Protein AF-S2IUP1-F1 (afdb_monomer)

pLDDT: mean 88.34, std 10.74, range [30.89, 96.94]

Mean predicted aligned error: 6.04 Å

Foldseek 3Di:
DLVPDDPVPFDQDPVRDGPLVLLVVVVVPDPDDDCSVVVFDALPPPVCVVRDPPVRSVRLCPVLPADDDDDDPVLVVLVVVLVPDPPVCSLVVLVVDDDPLLDPSVLVSVLVVLVVCCVVVPCPPPDPQDQVNCCVRNVVSVQSVCPNPQKHKDADWDFQPLQQCVVCVPPDPVDPDDRDTHGTFRIFIAGPPPRQTQETEHTEAADDDPDPCCCCGVVPRRVSSQVSSLVVVCVVPVVCQSPGWRWYWYHHNPDIWIWTDGNSHYIDIDD

Radius of gyration: 21.19 Å; Cα contacts (8 Å, |Δi|>4): 349; chains: 1; bounding box: 58×40×57 Å

Sequence (271 aa):
MYAGLDKSKMWKLSSGTLVEEQMMKLAITKDHEHLCHSLLMDVRDSCWKEYFSSAEIDEIRRYEAIELPDLPVDVKAYMDELTATPRSELFEKVNQAFHPANTDKYWIQDTYNNCARLAQSGFYPLNDVTEQGLGRRIWSCVDKCFDFSRIRCLTGEKCSKASADAANSVRSPSDFSRQQTGRKMDYLFKTKDSYKEIGCGECALVGGVNTTKKFQDAGFKMPKVMRDMLAKIVSRSPAVVHKLPICGLYIAAETLTLYYTGFSLGLCDSI

Structure (mmCIF, N/CA/C/O backbone):
data_AF-S2IUP1-F1
#
_entry.id   AF-S2IUP1-F1
#
loop_
_atom_site.group_PDB
_atom_site.id
_atom_site.type_symbol
_atom_site.label_atom_id
_atom_site.label_alt_id
_atom_site.label_comp_id
_atom_site.label_asym_id
_atom_site.label_entity_id
_atom_site.label_seq_id
_atom_site.pdbx_PDB_ins_code
_atom_site.Cartn_x
_atom_site.Cartn_y
_atom_site.Cartn_z
_atom_site.occupancy
_atom_site.B_iso_or_equiv
_atom_site.auth_seq_id
_atom_site.auth_comp_id
_atom_site.auth_asym_id
_atom_site.auth_atom_id
_atom_site.pdbx_PDB_model_num
ATOM 1 N N . MET A 1 1 ? -14.539 5.368 21.813 1.00 78.19 1 MET A N 1
ATOM 2 C CA . MET A 1 1 ? -14.372 4.119 21.036 1.00 78.19 1 MET A CA 1
ATOM 3 C C . MET A 1 1 ? -14.096 2.942 21.966 1.00 78.19 1 MET A C 1
ATOM 5 O O . MET A 1 1 ? -15.011 2.162 22.168 1.00 78.19 1 MET A O 1
ATOM 9 N N . TYR A 1 2 ? -12.926 2.863 22.613 1.00 86.06 2 TYR A N 1
ATOM 10 C CA . TYR A 1 2 ? -12.540 1.723 23.465 1.00 86.06 2 TYR A CA 1
ATOM 11 C C . TYR A 1 2 ? -13.513 1.367 24.598 1.00 86.06 2 TYR A C 1
ATOM 13 O O . TYR A 1 2 ? -13.827 0.198 24.774 1.00 86.06 2 TYR A O 1
ATOM 21 N N . ALA A 1 3 ? -14.055 2.356 25.317 1.00 84.44 3 ALA A N 1
ATOM 22 C CA . ALA A 1 3 ? -14.995 2.112 26.419 1.00 84.44 3 ALA A CA 1
ATOM 23 C C . ALA A 1 3 ? -16.305 1.410 25.999 1.00 84.44 3 ALA A C 1
ATOM 25 O O . ALA A 1 3 ? -17.002 0.871 26.849 1.00 84.44 3 ALA A O 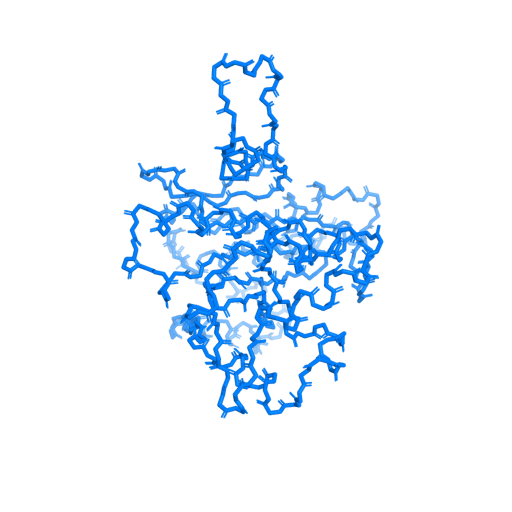1
ATOM 26 N N . GLY A 1 4 ? -16.647 1.432 24.704 1.00 84.62 4 GLY A N 1
ATOM 27 C CA . GLY A 1 4 ? -17.825 0.754 24.159 1.00 84.62 4 GLY A CA 1
ATOM 28 C C . GLY A 1 4 ? -17.540 -0.633 23.579 1.00 84.62 4 GLY A C 1
ATOM 29 O O . GLY A 1 4 ? -18.450 -1.238 23.020 1.00 84.62 4 GLY A O 1
ATOM 30 N N . LEU A 1 5 ? -16.295 -1.120 23.649 1.00 86.75 5 LEU A N 1
ATOM 31 C CA . LEU A 1 5 ? -15.940 -2.451 23.161 1.00 86.75 5 LEU A CA 1
ATOM 32 C C . LEU A 1 5 ? -16.405 -3.529 24.145 1.00 86.75 5 LEU A C 1
ATOM 34 O O . LEU A 1 5 ? -16.247 -3.406 25.359 1.00 86.75 5 LEU A O 1
ATOM 38 N N . ASP A 1 6 ? -16.943 -4.614 23.599 1.00 88.25 6 ASP A N 1
ATOM 39 C CA . ASP A 1 6 ? -17.298 -5.807 24.359 1.00 88.25 6 ASP A CA 1
ATOM 40 C C . ASP A 1 6 ? -16.022 -6.547 24.776 1.00 88.25 6 ASP A C 1
ATOM 42 O O . ASP A 1 6 ? -15.332 -7.134 23.941 1.00 88.25 6 ASP A O 1
ATOM 46 N N . LYS A 1 7 ? -15.713 -6.530 26.078 1.00 87.06 7 LYS A N 1
ATOM 47 C CA . LYS A 1 7 ? -14.511 -7.170 26.632 1.00 87.06 7 LYS A CA 1
ATOM 48 C C . LYS A 1 7 ? -14.420 -8.663 26.319 1.00 87.06 7 LYS A C 1
ATOM 50 O O . LYS A 1 7 ? -13.317 -9.187 26.237 1.00 87.06 7 LYS A O 1
ATOM 55 N N . SER A 1 8 ? -15.552 -9.346 26.130 1.00 88.56 8 SER A N 1
ATOM 56 C CA . SER A 1 8 ? -15.558 -10.774 25.786 1.00 88.56 8 SER A CA 1
ATOM 57 C C . SER A 1 8 ? -15.086 -11.058 24.356 1.00 88.56 8 SER A C 1
ATOM 59 O O . SER A 1 8 ? -14.748 -12.195 24.041 1.00 88.56 8 SER A O 1
ATOM 61 N N . LYS A 1 9 ? -15.048 -10.026 23.503 1.00 87.62 9 LYS A N 1
ATOM 62 C CA . LYS A 1 9 ? -14.629 -10.094 22.096 1.00 87.62 9 LYS A CA 1
ATOM 63 C C . LYS A 1 9 ? -13.267 -9.455 21.839 1.00 87.62 9 LYS A C 1
ATOM 65 O O . LYS A 1 9 ? -12.816 -9.469 20.699 1.00 87.62 9 LYS A O 1
ATOM 70 N N . MET A 1 10 ? -12.647 -8.871 22.864 1.00 90.12 10 MET A N 1
ATOM 71 C CA . MET A 1 10 ? -11.289 -8.343 22.768 1.00 90.12 10 MET A CA 1
ATOM 72 C C . MET A 1 10 ? -10.301 -9.477 22.529 1.00 90.12 10 MET A C 1
ATOM 74 O O . MET A 1 10 ? -10.478 -10.594 23.028 1.00 90.12 10 MET A O 1
ATOM 78 N N . TRP A 1 11 ? -9.241 -9.179 21.790 1.00 91.75 11 TRP A N 1
ATOM 79 C CA . TRP A 1 11 ? -8.215 -10.163 21.527 1.00 91.75 11 TRP A CA 1
ATOM 80 C C . TRP A 1 11 ? -7.378 -10.404 22.781 1.00 91.75 11 TRP A C 1
ATOM 82 O O . TRP A 1 11 ? -6.662 -9.528 23.273 1.00 91.75 11 TRP A O 1
ATOM 92 N N . LYS A 1 12 ? -7.487 -11.627 23.301 1.00 94.50 12 LYS A N 1
ATOM 93 C CA . LYS A 1 12 ? -6.700 -12.126 24.421 1.00 94.50 12 LYS A CA 1
ATOM 94 C C . LYS A 1 12 ? -5.499 -12.917 23.909 1.00 94.50 12 LYS A C 1
ATOM 96 O O . LYS A 1 12 ? -5.681 -13.941 23.254 1.00 94.50 12 LYS A O 1
ATOM 101 N N . LEU A 1 13 ? -4.302 -12.450 24.243 1.00 95.38 13 LEU A N 1
ATOM 102 C CA . LEU A 1 13 ? -3.043 -13.139 23.964 1.00 95.38 13 LEU A CA 1
ATOM 103 C C . LEU A 1 13 ? -2.871 -14.367 24.861 1.00 95.38 13 LEU A C 1
ATOM 105 O O . LEU A 1 13 ? -3.547 -14.515 25.885 1.00 95.38 13 LEU A O 1
ATOM 109 N N . SER A 1 14 ? -1.905 -15.214 24.518 1.00 96.25 14 SER A N 1
ATOM 110 C CA . SER A 1 14 ? -1.557 -16.424 25.270 1.00 96.25 14 SER A CA 1
ATOM 111 C C . SER A 1 14 ? -1.121 -16.125 26.711 1.00 96.25 14 SER A C 1
ATOM 113 O O . SER A 1 14 ? -1.347 -16.932 27.610 1.00 96.25 14 SER A O 1
ATOM 115 N N . SER A 1 15 ? -0.565 -14.935 26.960 1.00 96.56 15 SER A N 1
ATOM 116 C CA . SER A 1 15 ? -0.247 -14.411 28.299 1.00 96.56 15 SER A CA 1
ATOM 117 C C . SER A 1 15 ? -1.480 -14.049 29.140 1.00 96.56 15 SER A C 1
ATOM 119 O O . SER A 1 15 ? -1.384 -13.854 30.350 1.00 96.56 15 SER A O 1
ATOM 121 N N . GLY A 1 16 ? -2.646 -13.933 28.505 1.00 96.12 16 GLY A N 1
ATOM 122 C CA . GLY A 1 16 ? -3.874 -13.405 29.083 1.00 96.12 16 GLY A CA 1
ATOM 123 C C . GLY A 1 16 ? -4.066 -11.897 28.907 1.00 96.12 16 GLY A C 1
ATOM 124 O O . GLY A 1 16 ? -5.138 -11.399 29.256 1.00 96.12 16 GLY A O 1
ATOM 125 N N . THR A 1 17 ? -3.081 -11.189 28.347 1.00 96.44 17 THR A N 1
ATOM 126 C CA . THR A 1 17 ? -3.159 -9.755 28.041 1.00 96.44 17 THR A CA 1
ATOM 127 C C . THR A 1 17 ? -4.221 -9.472 26.980 1.00 96.44 17 THR A C 1
ATOM 129 O O . THR A 1 17 ? -4.280 -10.149 25.957 1.00 96.44 17 THR A O 1
ATOM 132 N N . LEU A 1 18 ? -5.045 -8.447 27.210 1.00 94.69 18 LEU A N 1
ATOM 133 C CA . LEU A 1 18 ? -6.002 -7.937 26.226 1.00 94.69 18 LEU A CA 1
ATOM 134 C C . LEU A 1 18 ? -5.352 -6.839 25.376 1.00 94.69 18 LEU A C 1
ATOM 136 O O . LEU A 1 18 ? -4.900 -5.822 25.918 1.00 94.69 18 LEU A O 1
ATOM 140 N N . VAL A 1 19 ? -5.316 -7.037 24.056 1.00 93.75 19 VAL A N 1
ATOM 141 C CA . VAL A 1 19 ? -4.630 -6.143 23.108 1.00 93.75 19 VAL A CA 1
ATOM 142 C C . VAL A 1 19 ? -5.280 -4.761 23.088 1.00 93.75 19 VAL A C 1
ATOM 144 O O . VAL A 1 19 ? -4.598 -3.753 23.268 1.00 93.75 19 VAL A O 1
ATOM 147 N N . GLU A 1 20 ? -6.604 -4.687 22.957 1.00 94.06 20 GLU A N 1
ATOM 148 C CA . GLU A 1 20 ? -7.330 -3.418 22.879 1.00 94.06 20 GLU A CA 1
ATOM 149 C C . GLU A 1 20 ? -7.241 -2.608 24.178 1.00 94.06 20 GLU A C 1
ATOM 151 O O . GLU A 1 20 ? -7.259 -1.378 24.130 1.00 94.06 20 GLU A O 1
ATOM 156 N N . GLU A 1 21 ? -7.091 -3.258 25.339 1.00 94.56 21 GLU A N 1
ATOM 157 C CA . GLU A 1 21 ? -6.854 -2.545 26.599 1.00 94.56 21 GLU A CA 1
ATOM 158 C C . GLU A 1 21 ? -5.470 -1.885 26.617 1.00 94.56 21 GLU A C 1
ATOM 160 O O . GLU A 1 21 ? -5.347 -0.739 27.051 1.00 94.56 21 GLU A O 1
ATOM 165 N N . GLN A 1 22 ? -4.432 -2.551 26.101 1.00 95.69 22 GLN A N 1
ATOM 166 C CA . GLN A 1 22 ? -3.112 -1.927 25.964 1.00 95.69 22 GLN A CA 1
ATOM 167 C C . GLN A 1 22 ? -3.134 -0.780 24.945 1.00 95.69 22 GLN A C 1
ATOM 169 O O . GLN A 1 22 ? -2.601 0.297 25.215 1.00 95.69 22 GLN A O 1
ATOM 174 N N . MET A 1 23 ? -3.818 -0.961 23.810 1.00 94.81 23 MET A N 1
ATOM 175 C CA . MET A 1 23 ? -3.993 0.109 22.823 1.00 94.81 23 MET A CA 1
ATOM 176 C C . MET A 1 23 ? -4.745 1.312 23.408 1.00 94.81 23 MET A C 1
ATOM 178 O O . MET A 1 23 ? -4.389 2.456 23.113 1.00 94.81 23 MET A O 1
ATOM 182 N N . MET A 1 24 ? -5.749 1.074 24.261 1.00 94.50 24 MET A N 1
ATOM 183 C CA . MET A 1 24 ? -6.464 2.126 24.984 1.00 94.50 24 MET A CA 1
ATOM 184 C C . MET A 1 24 ? -5.535 2.894 25.927 1.00 94.50 24 MET A C 1
ATOM 186 O O . MET A 1 24 ? -5.601 4.122 25.949 1.00 94.50 24 MET A O 1
ATOM 190 N N . LYS A 1 25 ? -4.667 2.204 26.681 1.00 95.69 25 LYS A N 1
ATOM 191 C CA . LYS A 1 25 ? -3.693 2.863 27.567 1.00 95.69 25 LYS A CA 1
ATOM 192 C C . LYS A 1 25 ? -2.766 3.789 26.784 1.00 95.69 25 LYS A C 1
ATOM 194 O O . LYS A 1 25 ? -2.567 4.918 27.208 1.00 95.69 25 LYS A O 1
ATOM 199 N N . LEU A 1 26 ? -2.271 3.359 25.621 1.00 94.56 26 LEU A N 1
ATOM 200 C CA . LEU A 1 26 ? -1.484 4.238 24.757 1.00 94.56 26 LEU A CA 1
ATOM 201 C C . LEU A 1 26 ? -2.325 5.425 24.267 1.00 94.56 26 LEU A C 1
ATOM 203 O O . LEU A 1 26 ? -1.893 6.567 24.389 1.00 94.56 26 LEU A O 1
ATOM 207 N N . ALA A 1 27 ? -3.531 5.168 23.754 1.00 93.31 27 ALA A N 1
ATOM 208 C CA . ALA A 1 27 ? -4.423 6.190 23.202 1.00 93.31 27 ALA A CA 1
ATOM 209 C C . ALA A 1 27 ? -4.670 7.361 24.166 1.00 93.31 27 ALA A C 1
ATOM 211 O O . ALA A 1 27 ? -4.494 8.514 23.791 1.00 93.31 27 ALA A O 1
ATOM 212 N N . ILE A 1 28 ? -5.008 7.080 25.427 1.00 94.00 28 ILE A N 1
ATOM 213 C CA . ILE A 1 28 ? -5.331 8.130 26.409 1.00 94.00 28 ILE A CA 1
ATOM 214 C C . ILE A 1 28 ? -4.131 9.006 26.799 1.00 94.00 28 ILE A C 1
ATOM 216 O O . ILE A 1 28 ? -4.329 10.079 27.359 1.00 94.00 28 ILE A O 1
ATOM 220 N N . THR A 1 29 ? -2.900 8.560 26.525 1.00 93.88 29 THR A N 1
ATOM 221 C CA . THR A 1 29 ? -1.680 9.336 26.814 1.00 93.88 29 THR A CA 1
ATOM 222 C C . THR A 1 29 ? -1.291 10.290 25.689 1.00 93.88 29 THR A C 1
ATOM 224 O O . THR A 1 29 ? -0.430 11.143 25.892 1.00 93.88 29 THR A O 1
ATOM 227 N N . LYS A 1 30 ? -1.883 10.150 24.496 1.00 92.19 30 LYS A N 1
ATOM 228 C CA . LYS A 1 30 ? -1.529 10.959 23.327 1.00 92.19 30 LYS A CA 1
ATOM 229 C C . LYS A 1 30 ? -2.378 12.227 23.277 1.00 92.19 30 LYS A C 1
ATOM 231 O O . LYS A 1 30 ? -3.600 12.179 23.352 1.00 92.19 30 LYS A O 1
ATOM 236 N N . ASP A 1 31 ? -1.709 13.358 23.093 1.00 92.62 31 ASP A N 1
ATOM 237 C CA . ASP A 1 31 ? -2.300 14.685 22.873 1.00 92.62 31 ASP A CA 1
ATOM 238 C C . ASP A 1 31 ? -2.603 14.973 21.390 1.00 92.62 31 ASP A C 1
ATOM 240 O O . ASP A 1 31 ? -3.249 15.963 21.051 1.00 92.62 31 ASP A O 1
ATOM 244 N N . HIS A 1 32 ? -2.163 14.085 20.504 1.00 89.62 32 HIS A N 1
ATOM 245 C CA . HIS A 1 32 ? -2.378 14.125 19.064 1.00 89.62 32 HIS A CA 1
ATOM 246 C C . HIS A 1 32 ? -3.006 12.821 18.570 1.00 89.62 32 HIS A C 1
ATOM 248 O O . HIS A 1 32 ? -3.042 11.801 19.263 1.00 89.62 32 HIS A O 1
ATOM 254 N N . GLU A 1 33 ? -3.511 12.830 17.335 1.00 89.75 33 GLU A N 1
ATOM 255 C CA . GLU A 1 33 ? -4.108 11.631 16.764 1.00 89.75 33 GLU A CA 1
ATOM 256 C C . GLU A 1 33 ? -3.037 10.564 16.465 1.00 89.75 33 GLU A C 1
ATOM 258 O O . GLU A 1 33 ? -2.146 10.776 15.651 1.00 89.75 33 GLU A O 1
ATOM 263 N N . HIS A 1 34 ? -3.160 9.396 17.098 1.00 91.00 34 HIS A N 1
ATOM 264 C CA . HIS A 1 34 ? -2.350 8.205 16.856 1.00 91.00 34 HIS A CA 1
ATOM 265 C C . HIS A 1 34 ? -3.170 7.100 16.161 1.00 91.00 34 HIS A C 1
ATOM 267 O O . HIS A 1 34 ? -4.401 7.079 16.258 1.00 91.00 34 HIS A O 1
ATOM 273 N N . LEU A 1 35 ? -2.513 6.140 15.493 1.00 91.19 35 LEU A N 1
ATOM 274 C CA . LEU A 1 35 ? -3.181 5.004 14.830 1.00 91.19 35 LEU A CA 1
ATOM 275 C C . LEU A 1 35 ? -4.093 4.208 15.776 1.00 91.19 35 LEU A C 1
ATOM 277 O O . LEU A 1 35 ? -5.166 3.753 15.373 1.00 91.19 35 LEU A O 1
ATOM 281 N N . CYS A 1 36 ? -3.718 4.106 17.052 1.00 91.00 36 CYS A N 1
ATOM 282 C CA . CYS A 1 36 ? -4.527 3.421 18.057 1.00 91.00 36 CYS A CA 1
ATOM 283 C C . CYS A 1 36 ? -5.905 4.081 18.250 1.00 91.00 36 CYS A C 1
ATOM 285 O O . CYS A 1 36 ? -6.866 3.379 18.545 1.00 91.00 36 CYS A O 1
ATOM 287 N N . HIS A 1 37 ? -6.091 5.378 17.979 1.00 90.81 37 HIS A N 1
ATOM 288 C CA . HIS A 1 37 ? -7.431 5.992 17.987 1.00 90.81 37 HIS A CA 1
ATOM 289 C C . HIS A 1 37 ? -8.362 5.428 16.906 1.00 90.81 37 HIS A C 1
ATOM 291 O O . HIS A 1 37 ? -9.573 5.628 16.954 1.00 90.81 37 HIS A O 1
ATOM 297 N N . SER A 1 38 ? -7.799 4.714 15.934 1.00 88.94 38 SER A N 1
ATOM 298 C CA . SER A 1 38 ? -8.489 4.058 14.830 1.00 88.94 38 SER A CA 1
ATOM 299 C C . SER A 1 38 ? -8.476 2.526 14.926 1.00 88.94 38 SER A C 1
ATOM 301 O O . SER A 1 38 ? -8.794 1.884 13.926 1.00 88.94 38 SER A O 1
ATOM 303 N N . LEU A 1 39 ? -8.143 1.949 16.092 1.00 90.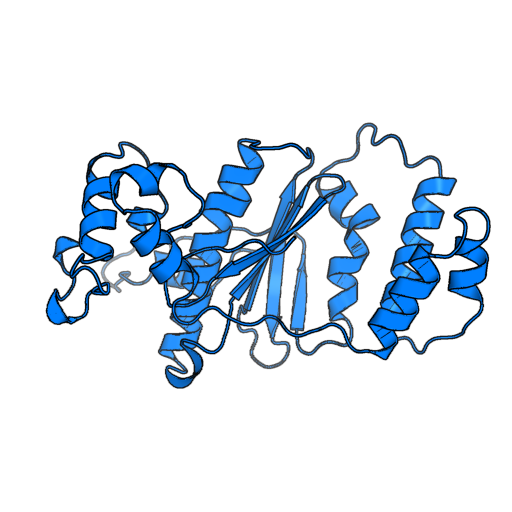38 39 LEU A N 1
ATOM 304 C CA . LEU A 1 39 ? -7.946 0.500 16.279 1.00 90.38 39 LEU A CA 1
ATOM 305 C C . LEU A 1 39 ? -6.945 -0.072 15.264 1.00 90.38 39 LEU A C 1
ATOM 307 O O . LEU A 1 39 ? -7.156 -1.128 14.681 1.00 90.38 39 LEU A O 1
ATOM 311 N N . LEU A 1 40 ? -5.869 0.674 15.016 1.00 90.62 40 LEU A N 1
ATOM 312 C CA . LEU A 1 40 ? -4.746 0.246 14.193 1.00 90.62 40 LEU A CA 1
ATOM 313 C C . LEU A 1 40 ? -3.480 0.215 15.041 1.00 90.62 40 LEU A C 1
ATOM 315 O O . LEU A 1 40 ? -3.250 1.105 15.862 1.00 90.62 40 LEU A O 1
ATOM 319 N N . MET A 1 41 ? -2.662 -0.809 14.821 1.00 89.12 41 MET A N 1
ATOM 320 C CA . MET A 1 41 ? -1.415 -1.034 15.540 1.00 89.12 41 MET A CA 1
ATOM 321 C C . MET A 1 41 ? -0.325 -1.428 14.554 1.00 89.12 41 MET A C 1
ATOM 323 O O . MET A 1 41 ? -0.397 -2.491 13.960 1.00 89.12 41 MET A O 1
ATOM 327 N N . ASP A 1 42 ? 0.690 -0.590 14.384 1.00 87.88 42 ASP A N 1
ATOM 328 C CA . ASP A 1 42 ? 1.912 -1.011 13.704 1.00 87.88 42 ASP A CA 1
ATOM 329 C C . ASP A 1 42 ? 2.842 -1.671 14.727 1.00 87.88 42 ASP A C 1
ATOM 331 O O . ASP A 1 42 ? 3.442 -0.981 15.547 1.00 87.88 42 ASP A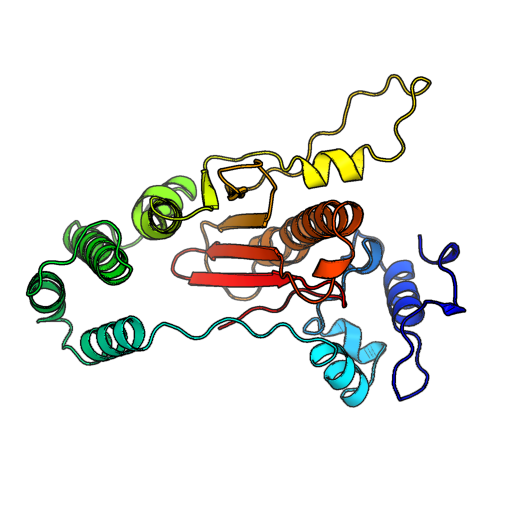 O 1
ATOM 335 N N . VAL A 1 43 ? 2.967 -3.000 14.684 1.00 87.06 43 VAL A N 1
ATOM 336 C CA . VAL A 1 43 ? 3.793 -3.791 15.622 1.00 87.06 43 VAL A CA 1
ATOM 337 C C . VAL A 1 43 ? 5.292 -3.474 15.564 1.00 87.06 43 VAL A C 1
ATOM 339 O O . VAL A 1 43 ? 6.070 -3.999 16.362 1.00 87.06 43 VAL A O 1
ATOM 342 N N . ARG A 1 44 ? 5.732 -2.665 14.596 1.00 83.94 44 ARG A N 1
ATOM 343 C CA . ARG A 1 44 ? 7.125 -2.220 14.464 1.00 83.94 44 ARG A CA 1
ATOM 344 C C . ARG A 1 44 ? 7.381 -0.918 15.207 1.00 83.94 44 ARG A C 1
ATOM 346 O O . ARG A 1 44 ? 8.542 -0.602 15.464 1.00 83.94 44 ARG A O 1
ATOM 353 N N . ASP A 1 45 ? 6.328 -0.179 15.553 1.00 88.31 45 ASP A N 1
ATOM 354 C CA . ASP A 1 45 ? 6.465 1.021 16.361 1.00 88.31 45 ASP A CA 1
ATOM 355 C C . ASP A 1 45 ? 7.023 0.644 17.738 1.00 88.31 45 ASP A C 1
ATOM 357 O O . ASP A 1 45 ? 6.486 -0.195 18.466 1.00 88.31 45 ASP A O 1
ATOM 361 N N . SER A 1 46 ? 8.144 1.267 18.093 1.00 90.81 46 SER A N 1
ATOM 362 C CA . SER A 1 46 ? 8.833 1.010 19.350 1.00 90.81 46 SER A CA 1
ATOM 363 C C . SER A 1 46 ? 7.993 1.323 20.585 1.00 90.81 46 SER A C 1
ATOM 365 O O . SER A 1 46 ? 8.293 0.759 21.636 1.00 90.81 46 SER A O 1
ATOM 367 N N . CYS A 1 47 ? 6.956 2.167 20.481 1.00 92.25 47 CYS A N 1
ATOM 368 C CA . CYS A 1 47 ? 6.103 2.490 21.625 1.00 92.25 47 CYS A CA 1
ATOM 369 C C . CYS A 1 47 ? 5.434 1.245 22.224 1.00 92.25 47 CYS A C 1
ATOM 371 O O . CYS A 1 47 ? 5.232 1.188 23.433 1.00 92.25 47 CYS A O 1
ATOM 373 N N . TRP A 1 48 ? 5.178 0.204 21.425 1.00 94.06 48 TRP A N 1
ATOM 374 C CA . TRP A 1 48 ? 4.537 -1.024 21.900 1.00 94.06 48 TRP A CA 1
ATOM 375 C C . TRP A 1 48 ? 5.387 -1.834 22.875 1.00 94.06 48 TRP A C 1
ATOM 377 O O . TRP A 1 48 ? 4.831 -2.617 23.641 1.00 94.06 48 TRP A O 1
ATOM 387 N N . LYS A 1 49 ? 6.705 -1.602 22.925 1.00 94.94 49 LYS A N 1
ATOM 388 C CA . LYS A 1 49 ? 7.607 -2.258 23.887 1.00 94.94 49 LYS A CA 1
ATOM 389 C C . LYS A 1 49 ? 7.322 -1.871 25.343 1.00 94.94 49 LYS A C 1
ATOM 391 O O . LYS A 1 49 ? 7.758 -2.575 26.246 1.00 94.94 49 LYS A O 1
ATOM 396 N N . GLU A 1 50 ? 6.608 -0.769 25.576 1.00 96.19 50 GLU A N 1
ATOM 397 C CA . GLU A 1 50 ? 6.156 -0.357 26.913 1.00 96.19 50 GLU A CA 1
ATOM 398 C C . GLU A 1 50 ? 4.867 -1.073 27.352 1.00 96.19 50 GLU A C 1
ATOM 400 O O . GLU A 1 50 ? 4.550 -1.099 28.540 1.00 96.19 50 GLU A O 1
ATOM 405 N N . TYR A 1 51 ? 4.121 -1.653 26.407 1.00 96.44 51 TYR A N 1
ATOM 406 C CA . TYR A 1 51 ? 2.786 -2.217 26.639 1.00 96.44 51 TYR A CA 1
ATOM 407 C C . TYR A 1 51 ? 2.729 -3.734 26.461 1.00 96.44 51 TYR A C 1
ATOM 409 O O . TYR A 1 51 ? 1.831 -4.377 27.002 1.00 96.44 51 TYR A O 1
ATOM 417 N N . PHE A 1 52 ? 3.677 -4.295 25.713 1.00 96.56 52 PHE A N 1
ATOM 418 C CA . PHE A 1 52 ? 3.757 -5.710 25.389 1.00 96.56 52 PHE A CA 1
ATOM 419 C C . PHE A 1 52 ? 5.193 -6.209 25.537 1.00 96.56 52 PHE A C 1
ATOM 421 O O . PHE A 1 52 ? 6.160 -5.523 25.197 1.00 96.56 52 PHE A O 1
ATOM 428 N N . SER A 1 53 ? 5.329 -7.444 26.004 1.00 96.94 53 SER A N 1
ATOM 429 C CA . SER A 1 53 ? 6.589 -8.179 25.960 1.00 96.94 53 SER A CA 1
ATOM 430 C C . SER A 1 53 ? 6.978 -8.541 24.522 1.00 96.94 53 SER A C 1
ATOM 432 O O . SER A 1 53 ? 6.139 -8.593 23.622 1.00 96.94 53 SER A O 1
ATOM 434 N N . SER A 1 54 ? 8.253 -8.869 24.292 1.00 95.88 54 SER A N 1
ATOM 435 C CA . SER A 1 54 ? 8.716 -9.322 22.971 1.00 95.88 54 SER A CA 1
ATOM 436 C C . SER A 1 54 ? 7.964 -10.562 22.471 1.00 95.88 54 SER A C 1
ATOM 438 O O . SER A 1 54 ? 7.684 -10.659 21.282 1.00 95.88 54 SER A O 1
ATOM 440 N N . ALA A 1 55 ? 7.604 -11.483 23.374 1.00 96.56 55 ALA A N 1
ATOM 441 C CA . ALA A 1 55 ? 6.842 -12.683 23.032 1.00 96.56 55 ALA A CA 1
ATOM 442 C C . ALA A 1 55 ? 5.410 -12.349 22.589 1.00 96.56 55 ALA A C 1
ATOM 444 O O . ALA A 1 55 ? 4.926 -12.920 21.617 1.00 96.56 55 ALA A O 1
ATOM 445 N N . GLU A 1 56 ? 4.760 -11.392 23.255 1.00 95.88 56 GLU A N 1
ATOM 446 C CA . GLU A 1 56 ? 3.432 -10.901 22.870 1.00 95.88 56 GLU A CA 1
ATOM 447 C C . GLU A 1 56 ? 3.470 -10.149 21.534 1.00 95.88 56 GLU A C 1
ATOM 449 O O . GLU A 1 56 ? 2.607 -10.367 20.692 1.00 95.88 56 GLU A O 1
ATOM 454 N N . ILE A 1 57 ? 4.491 -9.318 21.288 1.00 93.62 57 ILE A N 1
ATOM 455 C CA . ILE A 1 57 ? 4.674 -8.651 19.985 1.00 93.62 57 ILE A CA 1
ATOM 456 C C . ILE A 1 57 ? 4.849 -9.684 18.862 1.00 93.62 57 ILE A C 1
ATOM 458 O O . ILE A 1 57 ? 4.265 -9.530 17.787 1.00 93.62 57 ILE A O 1
ATOM 462 N N . ASP A 1 58 ? 5.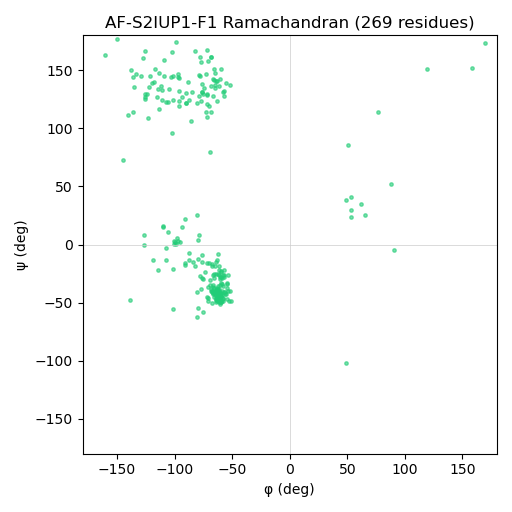633 -10.738 19.099 1.00 92.50 58 ASP A N 1
ATOM 463 C CA . ASP A 1 58 ? 5.828 -11.818 18.129 1.00 92.50 58 ASP A CA 1
ATOM 464 C C . ASP A 1 58 ? 4.555 -12.654 17.917 1.00 92.50 58 ASP A C 1
ATOM 466 O O . ASP A 1 58 ? 4.272 -13.042 16.781 1.00 92.50 58 ASP A O 1
ATOM 470 N N . GLU A 1 59 ? 3.777 -12.912 18.974 1.00 93.56 59 GLU A N 1
ATOM 471 C CA . GLU A 1 59 ? 2.457 -13.550 18.885 1.00 93.56 59 GLU A CA 1
ATOM 472 C C . GLU A 1 59 ? 1.519 -12.716 18.011 1.00 93.56 59 GLU A C 1
ATOM 474 O O . GLU A 1 59 ? 0.946 -13.243 17.056 1.00 93.56 59 GLU A O 1
ATOM 479 N N . ILE A 1 60 ? 1.433 -11.406 18.269 1.00 91.12 60 ILE A N 1
ATOM 480 C CA . ILE A 1 60 ? 0.563 -10.516 17.501 1.00 91.12 60 ILE A CA 1
ATOM 481 C C . ILE A 1 60 ? 0.985 -10.483 16.029 1.00 91.12 60 ILE A C 1
ATOM 483 O O . ILE A 1 60 ? 0.150 -10.633 15.142 1.00 91.12 60 ILE A O 1
ATOM 487 N N . ARG A 1 61 ? 2.288 -10.352 15.752 1.00 88.06 61 ARG A N 1
ATOM 488 C CA . ARG A 1 61 ? 2.813 -10.305 14.379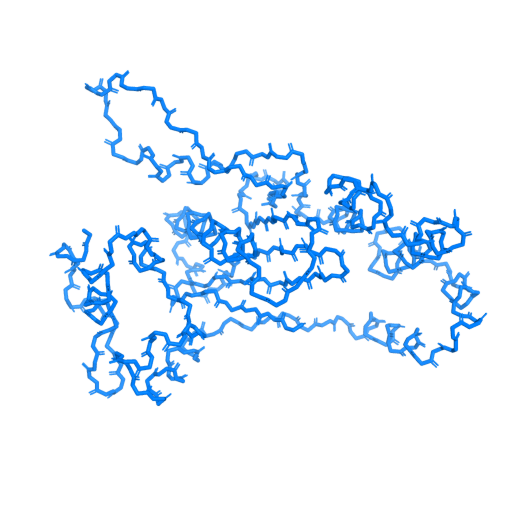 1.00 88.06 61 ARG A CA 1
ATOM 489 C C . ARG A 1 61 ? 2.471 -11.557 13.565 1.00 88.06 61 ARG A C 1
ATOM 491 O O . ARG A 1 61 ? 2.317 -11.462 12.352 1.00 88.06 61 ARG A O 1
ATOM 498 N N . ARG A 1 62 ? 2.421 -12.729 14.202 1.00 87.38 62 ARG A N 1
ATOM 499 C CA . ARG A 1 62 ? 2.198 -14.017 13.523 1.00 87.38 62 ARG A CA 1
ATOM 500 C C . ARG A 1 62 ? 0.725 -14.409 13.438 1.00 87.38 62 ARG A C 1
ATOM 502 O O . ARG A 1 62 ? 0.393 -15.311 12.670 1.00 87.38 62 ARG A O 1
ATOM 509 N N . TYR A 1 63 ? -0.142 -13.777 14.220 1.00 85.88 63 TYR A N 1
ATOM 510 C CA . TYR A 1 63 ? -1.546 -14.150 14.297 1.00 85.88 63 TYR A CA 1
ATOM 511 C C . TYR A 1 63 ? -2.282 -13.843 12.990 1.00 85.88 63 TYR A C 1
ATOM 513 O O . TYR A 1 63 ? -2.444 -12.685 12.597 1.00 85.88 63 TYR A O 1
ATOM 521 N N . GLU A 1 64 ? -2.725 -14.908 12.316 1.00 81.25 64 GLU A N 1
ATOM 522 C CA . GLU A 1 64 ? -3.392 -14.843 11.008 1.00 81.25 64 GLU A CA 1
ATOM 523 C C . GLU A 1 64 ? -2.628 -13.967 10.003 1.00 81.25 64 GLU A C 1
ATOM 525 O O . GLU A 1 64 ? -3.216 -13.213 9.223 1.00 81.25 64 GLU A O 1
AT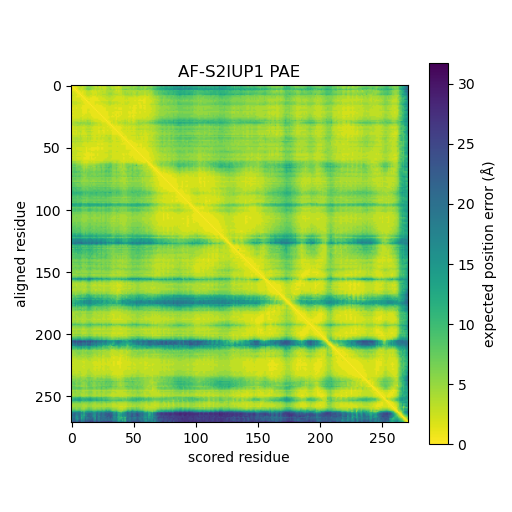OM 530 N N . ALA A 1 65 ? -1.293 -14.054 10.053 1.00 79.31 65 ALA A N 1
ATOM 531 C CA . ALA A 1 65 ? -0.427 -13.343 9.134 1.00 79.31 65 ALA A CA 1
ATOM 532 C C . ALA A 1 65 ? -0.761 -13.745 7.693 1.00 79.31 65 ALA A C 1
ATOM 534 O O . ALA A 1 65 ? -0.893 -14.925 7.364 1.00 79.31 65 ALA A O 1
ATOM 535 N N . ILE A 1 66 ? -0.918 -12.740 6.839 1.00 78.25 66 ILE A N 1
ATOM 536 C CA . ILE A 1 66 ? -1.283 -12.945 5.443 1.00 78.25 66 ILE A CA 1
ATOM 537 C C . ILE A 1 66 ? -0.029 -13.336 4.668 1.00 78.25 66 ILE A C 1
ATOM 539 O O . ILE A 1 66 ? 0.935 -12.573 4.613 1.00 78.25 66 ILE A O 1
ATOM 543 N N . GLU A 1 67 ? -0.066 -14.504 4.035 1.00 80.81 67 GLU A N 1
ATOM 544 C CA . GLU A 1 67 ? 0.972 -14.926 3.101 1.00 80.81 67 GLU A CA 1
ATOM 545 C C . GLU A 1 67 ? 0.791 -14.198 1.764 1.00 80.81 67 GLU A C 1
ATOM 547 O O . GLU A 1 67 ? -0.275 -14.241 1.142 1.00 80.81 67 GLU A O 1
ATOM 552 N N . LEU A 1 68 ? 1.837 -13.492 1.335 1.00 82.75 68 LEU A N 1
ATOM 553 C CA . LEU A 1 68 ? 1.883 -12.886 0.010 1.00 82.75 68 LEU A CA 1
ATOM 554 C C . LEU A 1 68 ? 2.202 -13.966 -1.034 1.00 82.75 68 LEU A C 1
ATOM 556 O O . LEU A 1 68 ? 2.959 -14.889 -0.734 1.00 82.75 68 LEU A O 1
ATOM 560 N N . PRO A 1 69 ? 1.642 -13.873 -2.252 1.00 87.56 69 PRO A N 1
ATOM 561 C CA . PRO A 1 69 ? 1.926 -14.845 -3.297 1.00 87.56 69 PRO A CA 1
ATOM 562 C C . PRO A 1 69 ? 3.392 -14.771 -3.733 1.00 87.56 69 PRO A C 1
ATOM 564 O O . PRO A 1 69 ? 3.944 -13.680 -3.894 1.00 87.56 69 PRO A O 1
ATOM 567 N N . ASP A 1 70 ? 3.987 -15.933 -3.993 1.00 89.44 70 ASP A N 1
ATOM 568 C CA . ASP A 1 70 ? 5.297 -16.018 -4.632 1.00 89.44 70 ASP A CA 1
ATOM 569 C C . ASP A 1 70 ? 5.249 -15.494 -6.072 1.00 89.44 70 ASP A C 1
ATOM 571 O O . ASP A 1 70 ? 4.241 -15.604 -6.780 1.00 89.44 70 ASP A O 1
ATOM 575 N N . LEU A 1 71 ? 6.382 -14.962 -6.533 1.00 90.44 71 LEU A N 1
ATOM 576 C CA . LEU A 1 71 ? 6.565 -14.626 -7.941 1.00 90.44 71 LEU A CA 1
ATOM 577 C C . LEU A 1 71 ? 6.450 -15.896 -8.803 1.00 90.44 71 LEU A C 1
ATOM 579 O O . LEU A 1 71 ? 7.070 -16.911 -8.465 1.00 90.44 71 LEU A O 1
ATOM 583 N N . PRO A 1 72 ? 5.733 -15.851 -9.943 1.00 94.88 72 PRO A N 1
ATOM 584 C CA . PRO A 1 72 ? 5.700 -16.967 -10.882 1.00 94.88 72 PRO A CA 1
ATOM 585 C C . PRO A 1 72 ? 7.115 -17.419 -11.258 1.00 94.88 72 PRO A C 1
ATOM 587 O O . PRO A 1 72 ? 7.993 -16.590 -11.503 1.00 94.88 72 PRO A O 1
ATOM 590 N N . VAL A 1 73 ? 7.346 -18.736 -11.314 1.00 96.00 73 VAL A N 1
ATOM 591 C CA . VAL A 1 73 ? 8.688 -19.327 -11.504 1.00 96.00 73 VAL A CA 1
ATOM 592 C C . VAL A 1 73 ? 9.391 -18.772 -12.741 1.00 96.00 73 VAL A C 1
ATOM 594 O O . VAL A 1 73 ? 10.587 -18.494 -12.712 1.00 96.00 73 VAL A O 1
ATOM 597 N N . ASP A 1 74 ? 8.650 -18.583 -13.828 1.00 95.19 74 ASP A N 1
ATOM 598 C CA . ASP A 1 74 ? 9.184 -18.099 -15.093 1.00 95.19 74 ASP A CA 1
ATOM 599 C C . ASP A 1 74 ? 9.493 -16.592 -15.074 1.00 95.19 74 ASP A C 1
ATOM 601 O O . ASP A 1 74 ? 10.417 -16.151 -15.758 1.00 95.19 74 ASP A O 1
ATOM 605 N N . VAL A 1 75 ? 8.751 -15.812 -14.284 1.00 95.31 75 VAL A N 1
ATOM 606 C CA . VAL A 1 75 ? 9.021 -14.393 -14.019 1.00 95.31 75 VAL A CA 1
ATOM 607 C C . VAL A 1 75 ? 10.243 -14.253 -13.121 1.00 95.31 75 VAL A C 1
ATOM 609 O O . VAL A 1 75 ? 11.137 -13.464 -13.422 1.00 95.31 75 VAL A O 1
ATOM 612 N N . LYS A 1 76 ? 10.328 -15.063 -12.060 1.00 96.31 76 LYS A N 1
ATOM 613 C CA . LYS A 1 76 ? 11.484 -15.097 -11.162 1.00 96.31 76 LYS A CA 1
ATOM 614 C C . LYS A 1 76 ? 12.760 -15.468 -11.917 1.00 96.31 76 LYS A C 1
ATOM 616 O O . LYS A 1 76 ? 13.748 -14.756 -11.801 1.00 96.31 76 LYS A O 1
ATOM 621 N N . ALA A 1 77 ? 12.725 -16.525 -12.731 1.00 96.31 77 ALA A N 1
ATOM 622 C CA . ALA A 1 77 ? 13.870 -16.939 -13.540 1.00 96.31 77 ALA A CA 1
ATOM 623 C C . ALA A 1 77 ? 14.329 -15.830 -14.500 1.00 96.31 77 ALA A C 1
ATOM 625 O O . ALA A 1 77 ? 15.527 -15.602 -14.643 1.00 96.31 77 ALA A O 1
ATOM 626 N N . TYR A 1 78 ? 13.383 -15.109 -15.113 1.00 95.81 78 TYR A N 1
ATOM 627 C CA . TYR A 1 78 ? 13.703 -13.978 -15.980 1.00 95.81 78 TYR A CA 1
ATOM 628 C C . TYR A 1 78 ? 14.351 -12.823 -15.202 1.00 95.81 78 TYR A C 1
ATOM 630 O O . TYR A 1 78 ? 15.383 -12.305 -15.613 1.00 95.81 78 TYR A O 1
ATOM 638 N N . MET A 1 79 ? 13.807 -12.456 -14.039 1.00 95.31 79 MET A N 1
ATOM 639 C CA . MET A 1 79 ? 14.396 -11.428 -13.169 1.00 95.31 79 MET A CA 1
ATOM 640 C C . MET A 1 79 ? 15.796 -11.811 -12.661 1.00 95.31 79 MET A C 1
ATOM 642 O O . MET A 1 79 ? 16.693 -10.965 -12.644 1.00 95.31 79 MET A O 1
ATOM 646 N N . ASP A 1 80 ? 15.999 -13.074 -12.276 1.00 96.38 80 ASP A N 1
ATOM 647 C CA . ASP A 1 80 ? 17.298 -13.602 -11.842 1.00 96.38 80 ASP A CA 1
ATOM 648 C C . ASP A 1 80 ? 18.334 -13.519 -12.984 1.00 96.38 80 ASP A C 1
ATOM 650 O O . ASP A 1 80 ? 19.466 -13.085 -12.766 1.00 96.38 80 ASP A O 1
ATOM 654 N N . GLU A 1 81 ? 17.939 -13.853 -14.219 1.00 95.88 81 GLU A N 1
ATOM 655 C CA . GLU A 1 81 ? 18.784 -13.726 -15.415 1.00 95.88 81 GLU A CA 1
ATOM 656 C C . GLU A 1 81 ? 19.174 -12.266 -15.692 1.00 95.88 81 GLU A C 1
ATOM 658 O O . GLU A 1 81 ? 20.352 -11.963 -15.906 1.00 95.88 81 GLU A O 1
ATOM 663 N N . LEU A 1 82 ? 18.211 -11.339 -15.641 1.00 95.44 82 LEU A N 1
ATOM 664 C CA . LEU A 1 82 ? 18.483 -9.909 -15.818 1.00 95.44 82 LEU A CA 1
ATOM 665 C C . LEU A 1 82 ? 19.402 -9.362 -14.717 1.00 95.44 82 LEU A C 1
ATOM 667 O O . LEU A 1 82 ? 20.288 -8.561 -14.999 1.00 95.44 82 LEU A O 1
ATOM 671 N N . THR A 1 83 ? 19.239 -9.827 -13.477 1.00 94.94 83 THR A N 1
ATOM 672 C CA . THR A 1 83 ? 20.083 -9.427 -12.338 1.00 94.94 83 THR A CA 1
ATOM 673 C C . THR A 1 83 ? 21.524 -9.916 -12.492 1.00 94.94 83 THR A C 1
ATOM 675 O O . THR A 1 83 ? 22.460 -9.203 -12.132 1.00 94.94 83 THR A O 1
ATOM 678 N N . ALA A 1 84 ? 21.715 -11.114 -13.051 1.00 96.25 84 ALA A N 1
ATOM 679 C CA . ALA A 1 84 ? 23.035 -11.675 -13.329 1.00 96.25 84 ALA A CA 1
ATOM 680 C C . ALA A 1 84 ? 23.715 -11.059 -14.569 1.00 96.25 84 ALA A C 1
ATOM 682 O O . ALA A 1 84 ? 24.920 -11.233 -14.758 1.00 96.25 84 ALA A O 1
ATOM 683 N N . THR A 1 85 ? 22.966 -10.349 -15.417 1.00 96.25 85 THR A N 1
ATOM 684 C CA . THR A 1 85 ? 23.484 -9.777 -16.664 1.00 96.25 85 THR A CA 1
ATOM 685 C C . THR A 1 85 ? 24.329 -8.523 -16.388 1.00 96.25 85 THR A C 1
ATOM 687 O O . THR A 1 85 ? 23.876 -7.615 -15.682 1.00 96.25 85 THR A O 1
ATOM 690 N N . PRO A 1 86 ? 25.543 -8.401 -16.964 1.00 95.56 86 PRO A N 1
ATOM 691 C CA . PRO A 1 86 ? 26.343 -7.185 -16.849 1.00 95.56 86 PRO A CA 1
ATOM 692 C C . PRO A 1 86 ? 25.579 -5.946 -17.327 1.00 95.56 86 PRO A C 1
ATOM 694 O O . PRO A 1 86 ? 24.923 -5.963 -18.367 1.00 95.56 86 PRO A O 1
ATOM 697 N N . ARG A 1 87 ? 25.716 -4.821 -16.611 1.00 90.25 87 ARG A N 1
ATOM 698 C CA . ARG A 1 87 ? 24.994 -3.572 -16.940 1.00 90.25 87 ARG A CA 1
ATOM 699 C C . ARG A 1 87 ? 25.208 -3.100 -18.383 1.00 90.25 87 ARG A C 1
ATOM 701 O O . ARG A 1 87 ? 24.295 -2.520 -18.958 1.00 90.25 87 ARG A O 1
ATOM 708 N N . SER A 1 88 ? 26.391 -3.340 -18.951 1.00 92.19 88 SER A N 1
ATOM 709 C CA . SER A 1 88 ? 26.735 -2.998 -20.338 1.00 92.19 88 SER A CA 1
ATOM 710 C C . SER A 1 88 ? 25.941 -3.784 -21.382 1.00 92.19 88 SER A C 1
ATOM 712 O O . SER A 1 88 ? 25.769 -3.301 -22.493 1.00 92.19 88 SER A O 1
ATOM 714 N N . GLU A 1 89 ? 25.455 -4.974 -21.031 1.00 95.31 89 GLU A N 1
ATOM 715 C CA . GLU A 1 89 ? 24.735 -5.890 -21.926 1.00 95.31 89 GLU A CA 1
ATOM 716 C C . GLU A 1 89 ? 23.233 -5.943 -21.618 1.00 95.31 89 GLU A C 1
ATOM 718 O O . GLU A 1 89 ? 22.444 -6.429 -22.424 1.00 95.31 89 GLU A O 1
ATOM 723 N N . LEU A 1 90 ? 22.823 -5.411 -20.464 1.00 94.12 90 LEU A N 1
ATOM 724 C CA . LEU A 1 90 ? 21.464 -5.514 -19.941 1.00 94.12 90 LEU A CA 1
ATOM 725 C C . LEU A 1 90 ? 20.398 -4.975 -20.902 1.00 94.12 90 LEU A C 1
ATOM 727 O O . LEU A 1 90 ? 19.348 -5.593 -21.045 1.00 94.12 90 LEU A O 1
ATOM 731 N N . PHE A 1 91 ? 20.659 -3.853 -21.579 1.00 94.06 91 PHE A N 1
ATOM 732 C CA . PHE A 1 91 ? 19.701 -3.284 -22.531 1.00 94.06 91 PHE A CA 1
ATOM 733 C C . PHE A 1 91 ? 19.449 -4.219 -23.721 1.00 94.06 91 PHE A C 1
ATOM 735 O O . PHE A 1 91 ? 18.297 -4.492 -24.055 1.00 94.06 91 PHE A O 1
ATOM 742 N N . GLU A 1 92 ? 20.509 -4.761 -24.321 1.00 94.94 92 GLU A N 1
ATOM 743 C CA . GLU A 1 92 ? 20.393 -5.724 -25.423 1.00 94.94 92 GLU A CA 1
ATOM 744 C C . GLU A 1 92 ? 19.740 -7.022 -24.950 1.00 94.94 92 GLU A C 1
ATOM 746 O O . GLU A 1 92 ? 18.865 -7.569 -25.619 1.00 94.94 92 GLU A O 1
ATOM 751 N N . LYS A 1 93 ? 20.094 -7.482 -23.745 1.00 95.56 93 LYS A N 1
ATOM 752 C CA . LYS A 1 93 ? 19.527 -8.690 -23.150 1.00 95.56 93 LYS A CA 1
ATOM 753 C C . LYS A 1 93 ? 18.018 -8.586 -22.942 1.00 95.56 93 LYS A C 1
ATOM 755 O O . LYS A 1 93 ? 17.288 -9.492 -23.340 1.00 95.56 93 LYS A O 1
ATOM 760 N N . VAL A 1 94 ? 17.549 -7.477 -22.368 1.00 95.81 94 VAL A N 1
ATOM 761 C CA . VAL A 1 94 ? 16.118 -7.194 -22.160 1.00 95.81 94 VAL A CA 1
ATOM 762 C C . VAL A 1 94 ? 15.354 -7.177 -23.485 1.00 95.81 94 VAL A C 1
ATOM 764 O O . VAL A 1 94 ? 14.194 -7.578 -23.530 1.00 95.81 94 VAL A O 1
ATOM 767 N N . ASN A 1 95 ? 15.986 -6.736 -24.575 1.00 95.88 95 ASN A N 1
ATOM 768 C CA . ASN A 1 95 ? 15.357 -6.619 -25.893 1.00 95.88 95 ASN A CA 1
ATOM 769 C C . ASN A 1 95 ? 15.618 -7.819 -26.821 1.00 95.88 95 ASN A C 1
ATOM 771 O O . ASN A 1 95 ? 15.143 -7.827 -27.955 1.00 95.88 95 ASN A O 1
ATOM 775 N N . GLN A 1 96 ? 16.311 -8.857 -26.343 1.00 94.69 96 GLN A N 1
ATOM 776 C CA . GLN A 1 96 ? 16.621 -10.056 -27.126 1.00 94.69 96 GLN A CA 1
ATOM 777 C C . GLN A 1 96 ? 15.364 -10.866 -27.477 1.00 94.69 96 GLN A C 1
ATOM 779 O O . GLN A 1 96 ? 15.298 -11.494 -28.536 1.00 94.69 96 GLN A O 1
ATOM 784 N N . ALA A 1 97 ? 14.382 -10.886 -26.575 1.00 92.19 97 ALA A N 1
ATOM 785 C CA . ALA A 1 97 ? 13.167 -11.675 -26.711 1.00 92.19 97 ALA A CA 1
ATOM 786 C C . ALA A 1 97 ? 11.943 -10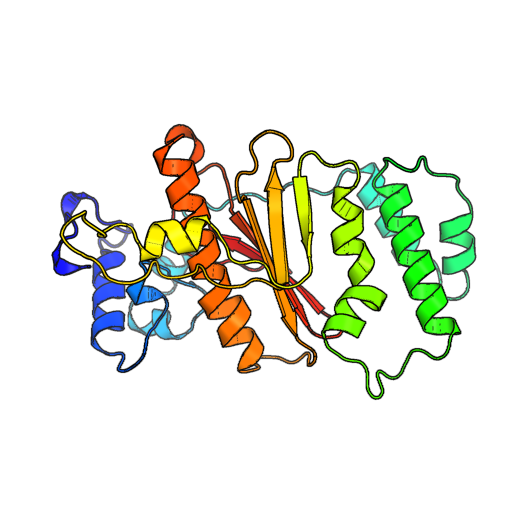.794 -26.980 1.00 92.19 97 ALA A C 1
ATOM 788 O O . ALA A 1 97 ? 11.790 -9.700 -26.434 1.00 92.19 97 ALA A O 1
ATOM 789 N N . PHE A 1 98 ? 11.025 -11.321 -27.790 1.00 94.69 98 PHE A N 1
ATOM 790 C CA . PHE A 1 98 ? 9.694 -10.751 -27.944 1.00 94.69 98 PHE A CA 1
ATOM 791 C C . PHE A 1 98 ? 8.753 -11.333 -26.885 1.00 94.69 98 PHE A C 1
ATOM 793 O O . PHE A 1 98 ? 8.562 -12.550 -26.813 1.00 94.69 98 PHE A O 1
ATOM 800 N N . HIS A 1 99 ? 8.125 -10.462 -26.096 1.00 95.19 99 HIS A N 1
ATOM 801 C CA . HIS A 1 99 ? 7.108 -10.838 -25.119 1.00 95.19 99 HIS A CA 1
ATOM 802 C C . HIS A 1 99 ? 5.745 -10.247 -25.507 1.00 95.19 99 HIS A C 1
ATOM 804 O O . HIS A 1 99 ? 5.668 -9.062 -25.833 1.00 95.19 99 HIS A O 1
ATOM 810 N N . PRO A 1 100 ? 4.649 -11.029 -25.473 1.00 95.44 100 PRO A N 1
ATOM 811 C CA . PRO A 1 100 ? 3.311 -10.491 -25.707 1.00 95.44 100 PRO A CA 1
ATOM 812 C C . PRO A 1 100 ? 2.937 -9.427 -24.667 1.00 95.44 100 PRO A C 1
ATOM 814 O O . PRO A 1 100 ? 3.231 -9.589 -23.482 1.00 95.44 100 PRO A O 1
ATOM 817 N N . ALA A 1 101 ? 2.232 -8.377 -25.099 1.00 93.06 101 ALA A N 1
ATOM 818 C CA . ALA A 1 101 ? 1.946 -7.193 -24.280 1.00 93.06 101 ALA A CA 1
ATOM 819 C C . ALA A 1 101 ? 1.209 -7.482 -22.956 1.00 93.06 101 ALA A C 1
ATOM 821 O O . ALA A 1 101 ? 1.338 -6.736 -21.992 1.00 93.06 101 ALA A O 1
ATOM 822 N N . ASN A 1 102 ? 0.444 -8.572 -22.900 1.00 94.12 102 ASN A N 1
ATOM 823 C CA . ASN A 1 102 ? -0.356 -8.983 -21.748 1.00 94.12 102 ASN A CA 1
ATOM 824 C C . ASN A 1 102 ? 0.386 -9.912 -20.768 1.00 94.12 102 ASN A C 1
ATOM 826 O O . ASN A 1 102 ? -0.265 -10.663 -20.043 1.00 94.12 102 ASN A O 1
ATOM 830 N N . THR A 1 103 ? 1.721 -9.909 -20.776 1.00 94.69 103 THR A N 1
ATOM 831 C CA . THR A 1 103 ? 2.546 -10.776 -19.922 1.00 94.69 103 THR A CA 1
ATOM 832 C C . THR A 1 103 ? 3.398 -9.973 -18.947 1.00 94.69 103 THR A C 1
ATOM 834 O O . THR A 1 103 ? 3.851 -8.871 -19.260 1.00 94.69 103 THR A O 1
ATOM 837 N N . ASP A 1 104 ? 3.695 -10.566 -17.791 1.00 94.62 104 ASP A N 1
ATOM 838 C CA . ASP A 1 104 ? 4.562 -9.956 -16.776 1.00 94.62 104 ASP A CA 1
ATOM 839 C C . ASP A 1 104 ? 5.975 -9.688 -17.321 1.00 94.62 104 ASP A C 1
ATOM 841 O O . ASP A 1 104 ? 6.579 -8.659 -17.028 1.00 94.62 104 ASP A O 1
ATOM 845 N N . LYS A 1 105 ? 6.485 -10.567 -18.196 1.00 95.25 105 LYS A N 1
ATOM 846 C CA . LYS A 1 105 ? 7.784 -10.392 -18.869 1.00 95.25 105 LYS A CA 1
ATOM 847 C C . LYS A 1 105 ? 7.813 -9.170 -19.783 1.00 95.25 105 LYS A C 1
ATOM 849 O O . LYS A 1 105 ? 8.822 -8.468 -19.810 1.00 95.25 105 LYS A O 1
ATOM 854 N N . TYR A 1 106 ? 6.717 -8.883 -20.490 1.00 95.75 106 TYR A N 1
ATOM 855 C CA . TYR A 1 106 ? 6.606 -7.651 -21.269 1.00 95.75 106 TYR A CA 1
ATOM 856 C C . TYR A 1 106 ? 6.567 -6.417 -20.366 1.00 95.75 106 TYR A C 1
ATOM 858 O O . TYR A 1 106 ? 7.253 -5.438 -20.646 1.00 95.75 106 TYR A O 1
ATOM 866 N N . TRP A 1 107 ? 5.826 -6.463 -19.255 1.00 95.69 107 TRP A N 1
ATOM 867 C CA . TRP A 1 107 ? 5.817 -5.363 -18.285 1.00 95.69 107 TRP A CA 1
ATOM 868 C C . TRP A 1 107 ? 7.216 -5.096 -17.701 1.00 95.69 107 TRP A C 1
ATOM 870 O O . TRP A 1 107 ? 7.634 -3.938 -17.613 1.00 95.69 107 TRP A O 1
ATOM 880 N N . ILE A 1 108 ? 7.976 -6.149 -17.377 1.00 95.44 108 ILE A N 1
ATOM 881 C CA . ILE A 1 108 ? 9.384 -6.044 -16.962 1.00 95.44 108 ILE A CA 1
ATOM 882 C C . ILE A 1 108 ? 10.218 -5.402 -18.076 1.00 95.44 108 ILE A C 1
ATOM 884 O O . ILE A 1 108 ? 10.936 -4.436 -17.820 1.00 95.44 108 ILE A O 1
ATOM 888 N N . GLN A 1 109 ? 10.095 -5.890 -19.314 1.00 95.75 109 GLN A N 1
ATOM 889 C CA . GLN A 1 109 ? 10.818 -5.368 -20.478 1.00 95.75 109 GLN A CA 1
ATOM 890 C C . GLN A 1 109 ? 10.540 -3.873 -20.715 1.00 95.75 109 GLN A C 1
ATOM 892 O O . GLN A 1 109 ? 11.480 -3.086 -20.835 1.00 95.75 109 GLN A O 1
ATOM 897 N N . ASP A 1 110 ? 9.271 -3.451 -20.715 1.00 95.50 110 ASP A N 1
ATOM 898 C CA . ASP A 1 110 ? 8.879 -2.040 -20.859 1.00 95.50 110 ASP A CA 1
ATOM 899 C C . ASP A 1 110 ? 9.415 -1.180 -19.704 1.00 95.50 110 ASP A C 1
ATOM 901 O O . ASP A 1 110 ? 9.907 -0.069 -19.918 1.00 95.50 110 ASP A O 1
ATOM 905 N N . THR A 1 111 ? 9.393 -1.713 -18.478 1.00 94.62 111 THR A N 1
ATOM 906 C CA . THR A 1 111 ? 9.928 -1.029 -17.293 1.00 94.62 111 THR A CA 1
ATOM 907 C C . THR A 1 111 ? 11.435 -0.800 -17.415 1.00 94.62 111 THR A C 1
ATOM 909 O O . THR A 1 111 ? 11.893 0.332 -17.240 1.00 94.62 111 THR A O 1
ATOM 912 N N . TYR A 1 112 ? 12.206 -1.824 -17.793 1.00 94.12 112 TYR A N 1
ATOM 913 C CA . TYR A 1 112 ? 13.648 -1.696 -18.031 1.00 94.12 112 TYR A CA 1
ATOM 914 C C . TYR A 1 112 ? 13.962 -0.710 -19.157 1.00 94.12 112 TYR A C 1
ATOM 916 O O . TYR A 1 112 ? 14.836 0.142 -18.995 1.00 94.12 112 TYR A O 1
ATOM 924 N N . ASN A 1 113 ? 13.227 -0.772 -20.267 1.00 93.94 113 ASN A N 1
ATOM 925 C CA . ASN A 1 113 ? 13.407 0.147 -21.389 1.00 93.94 113 ASN A CA 1
ATOM 926 C C . ASN A 1 113 ? 13.115 1.600 -20.996 1.00 93.94 113 ASN A C 1
ATOM 928 O O . ASN A 1 113 ? 13.853 2.510 -21.384 1.00 93.94 113 ASN A O 1
ATOM 932 N N . ASN A 1 114 ? 12.091 1.836 -20.171 1.00 93.31 114 ASN A N 1
ATOM 933 C CA . ASN A 1 114 ? 11.824 3.163 -19.629 1.00 93.31 114 ASN A CA 1
ATOM 934 C C . ASN A 1 114 ? 12.976 3.653 -18.733 1.00 93.31 114 ASN A C 1
ATOM 936 O O . ASN A 1 114 ? 13.431 4.787 -18.894 1.00 93.31 114 ASN A O 1
ATOM 940 N N . CYS A 1 115 ? 13.490 2.800 -17.842 1.00 90.62 115 CYS A N 1
ATOM 941 C CA . CYS A 1 115 ? 14.638 3.123 -16.992 1.00 90.62 115 CYS A CA 1
ATOM 942 C C . CYS A 1 115 ? 15.901 3.428 -17.813 1.00 90.62 115 CYS A C 1
ATOM 944 O O . CYS A 1 115 ? 16.550 4.447 -17.575 1.00 90.62 115 CYS A O 1
ATOM 946 N N . ALA A 1 116 ? 16.218 2.605 -18.818 1.00 91.44 116 ALA A N 1
ATOM 947 C CA . ALA A 1 116 ? 17.359 2.810 -19.710 1.00 91.44 116 ALA A CA 1
ATOM 948 C C . ALA A 1 116 ? 17.256 4.149 -20.454 1.00 91.44 116 ALA A C 1
ATOM 950 O O . ALA A 1 116 ? 18.210 4.929 -20.469 1.00 91.44 116 ALA A O 1
ATOM 951 N N . ARG A 1 117 ? 16.069 4.469 -20.983 1.00 92.81 117 ARG A N 1
ATOM 952 C CA . ARG A 1 117 ? 15.797 5.754 -21.635 1.00 92.81 117 ARG A CA 1
ATOM 953 C C . ARG A 1 117 ? 16.020 6.937 -20.689 1.00 92.81 117 ARG A C 1
ATOM 955 O O . ARG A 1 117 ? 16.610 7.927 -21.109 1.00 92.81 117 ARG A O 1
ATOM 962 N N . LEU A 1 118 ? 15.555 6.863 -19.437 1.00 91.44 118 LEU A N 1
ATOM 963 C CA . LEU A 1 118 ? 15.767 7.930 -18.446 1.00 91.44 118 LEU A CA 1
ATOM 964 C C . LEU A 1 118 ? 17.251 8.093 -18.086 1.00 91.44 118 LEU A C 1
ATOM 966 O O . LEU A 1 118 ? 17.736 9.221 -17.999 1.00 91.44 118 LEU A O 1
ATOM 970 N N . ALA A 1 119 ? 17.978 6.985 -17.925 1.00 89.06 119 ALA A N 1
ATOM 971 C CA . ALA A 1 119 ? 19.412 7.005 -17.647 1.00 89.06 119 ALA A CA 1
ATOM 972 C C . ALA A 1 119 ? 20.215 7.640 -18.797 1.00 89.06 119 ALA A C 1
ATOM 974 O O . ALA A 1 119 ? 21.108 8.447 -18.555 1.00 89.06 119 ALA A O 1
ATOM 975 N N . GLN A 1 120 ? 19.864 7.330 -20.047 1.00 89.62 120 GLN A N 1
ATOM 976 C CA . GLN A 1 120 ? 20.547 7.849 -21.237 1.00 89.62 120 GLN A CA 1
ATOM 977 C C . GLN A 1 120 ? 20.152 9.288 -21.590 1.00 89.62 120 GLN A C 1
ATOM 979 O O . GLN A 1 120 ? 20.943 10.008 -22.194 1.00 89.62 120 GLN A O 1
ATOM 984 N N . SER A 1 121 ? 18.948 9.738 -21.223 1.00 90.75 121 SER A N 1
ATOM 985 C CA . SER A 1 121 ? 18.455 11.067 -21.605 1.00 90.75 121 SER A CA 1
ATOM 986 C C . SER A 1 121 ? 18.999 12.215 -20.748 1.00 90.75 121 SER A C 1
ATOM 988 O O . SER A 1 121 ? 18.511 13.334 -20.886 1.00 90.75 121 SER A O 1
ATOM 990 N N . GLY A 1 122 ? 19.906 11.948 -19.802 1.00 85.31 122 GLY A N 1
ATOM 991 C CA . GLY A 1 122 ? 20.348 12.941 -18.818 1.00 85.31 122 GLY A CA 1
ATOM 992 C C . GLY A 1 122 ? 19.236 13.378 -17.857 1.00 85.31 122 GLY A C 1
ATOM 993 O O . GLY A 1 122 ? 19.269 14.494 -17.352 1.00 85.31 122 GLY A O 1
ATOM 994 N N . PHE A 1 123 ? 18.221 12.528 -17.629 1.00 86.75 123 PHE A N 1
ATOM 995 C CA . PHE A 1 123 ? 17.147 12.827 -16.668 1.00 86.75 123 PHE A CA 1
ATOM 996 C C . PHE A 1 123 ? 17.662 12.868 -15.223 1.00 86.75 123 PHE A C 1
ATOM 998 O O . PHE A 1 123 ? 17.080 13.537 -14.375 1.00 86.75 123 PHE A O 1
ATOM 1005 N N . TYR A 1 124 ? 18.746 12.139 -14.960 1.00 84.56 124 TYR A N 1
ATOM 1006 C CA . TYR A 1 124 ? 19.462 12.156 -13.695 1.00 84.56 124 TYR A CA 1
ATOM 1007 C C . TYR A 1 124 ? 20.676 13.100 -13.776 1.00 84.56 124 TYR A C 1
ATOM 1009 O O . TYR A 1 124 ? 21.311 13.162 -14.833 1.00 84.56 124 TYR A O 1
ATOM 1017 N N . PRO A 1 125 ? 21.051 13.779 -12.673 1.00 81.94 125 PRO A N 1
ATOM 1018 C CA . PRO A 1 125 ? 20.397 13.760 -11.358 1.00 81.94 125 PRO A CA 1
ATOM 1019 C C . PRO A 1 125 ? 19.039 14.483 -11.365 1.00 81.94 125 PRO A C 1
ATOM 1021 O O . PRO A 1 125 ? 18.776 15.309 -12.235 1.00 81.94 125 PRO A O 1
ATOM 1024 N N . LEU A 1 126 ? 18.168 14.147 -10.407 1.00 79.44 126 LEU A N 1
ATOM 1025 C CA . LEU A 1 126 ? 16.803 14.681 -10.297 1.00 79.44 126 LEU A CA 1
ATOM 1026 C C . LEU A 1 126 ? 16.815 16.173 -9.907 1.00 79.44 126 LEU A C 1
ATOM 1028 O O . LEU A 1 126 ? 16.610 16.521 -8.747 1.00 79.44 126 LEU A O 1
ATOM 1032 N N . ASN A 1 127 ? 17.052 17.052 -10.879 1.00 79.62 127 ASN A N 1
ATOM 1033 C CA . ASN A 1 127 ? 17.018 18.505 -10.705 1.00 79.62 127 ASN A CA 1
ATOM 1034 C C . ASN A 1 127 ? 15.623 19.037 -11.063 1.00 79.62 127 ASN A C 1
ATOM 1036 O O . ASN A 1 127 ? 15.116 18.739 -12.144 1.00 79.62 127 ASN A O 1
ATOM 1040 N N . ASP A 1 128 ? 14.999 19.805 -10.166 1.00 78.69 128 ASP A N 1
ATOM 1041 C CA . ASP A 1 128 ? 13.694 20.461 -10.373 1.00 78.69 128 ASP A CA 1
ATOM 1042 C C . ASP A 1 128 ? 12.543 19.530 -10.818 1.00 78.69 128 ASP A C 1
ATOM 1044 O O . ASP A 1 128 ? 11.549 19.957 -11.412 1.00 78.69 128 ASP A O 1
ATOM 1048 N N . VAL A 1 129 ? 12.643 18.231 -10.517 1.00 83.00 129 VAL A N 1
ATOM 1049 C CA . VAL A 1 129 ? 11.578 17.263 -10.801 1.00 83.00 129 VAL A CA 1
ATOM 1050 C C . VAL A 1 129 ? 10.501 17.391 -9.729 1.00 83.00 129 VAL A C 1
ATOM 1052 O O . VAL A 1 129 ? 10.791 17.331 -8.541 1.00 83.00 129 VAL A O 1
ATOM 1055 N N . THR A 1 130 ? 9.241 17.552 -10.127 1.00 84.88 130 THR A N 1
ATOM 1056 C CA . THR A 1 130 ? 8.116 17.538 -9.181 1.00 84.88 130 THR A CA 1
ATOM 1057 C C . THR A 1 130 ? 7.758 16.110 -8.775 1.00 84.88 130 THR A C 1
ATOM 1059 O O . THR A 1 130 ? 8.046 15.154 -9.493 1.00 84.88 130 THR A O 1
ATOM 1062 N N . GLU A 1 131 ? 7.044 15.945 -7.663 1.00 81.06 131 GLU A N 1
ATOM 1063 C CA . GLU A 1 131 ? 6.531 14.637 -7.226 1.00 81.06 131 GLU A CA 1
ATOM 1064 C C . GLU A 1 131 ? 5.667 13.962 -8.303 1.00 81.06 131 GLU A C 1
ATOM 1066 O O . GLU A 1 131 ? 5.858 12.792 -8.635 1.00 81.06 131 GLU A O 1
ATOM 1071 N N . GLN A 1 132 ? 4.795 14.739 -8.954 1.00 82.25 132 GLN A N 1
ATOM 1072 C CA . GLN A 1 132 ? 4.026 14.272 -10.106 1.00 82.25 132 GLN A CA 1
ATOM 1073 C C . GLN A 1 132 ? 4.933 13.879 -11.286 1.00 82.25 132 GLN A C 1
ATOM 1075 O O . GLN A 1 132 ? 4.630 12.930 -12.012 1.00 82.25 132 GLN A O 1
ATOM 1080 N N . GLY A 1 133 ? 6.043 14.593 -11.485 1.00 85.12 133 GLY A N 1
ATOM 1081 C CA . GLY A 1 133 ? 7.074 14.258 -12.462 1.00 85.12 133 GLY A CA 1
ATOM 1082 C C . GLY A 1 133 ? 7.723 12.904 -12.181 1.00 85.12 133 GLY A C 1
ATOM 1083 O O . GLY A 1 133 ? 7.826 12.092 -13.101 1.00 85.12 133 GLY A O 1
ATOM 1084 N N . LEU A 1 134 ? 8.081 12.615 -10.924 1.00 84.31 134 LEU A N 1
ATOM 1085 C CA . LEU A 1 134 ? 8.600 11.301 -10.523 1.00 84.31 134 LEU A CA 1
ATOM 1086 C C . LEU A 1 134 ? 7.578 10.198 -10.795 1.00 84.31 134 LEU A C 1
ATOM 1088 O O . LEU A 1 134 ? 7.907 9.218 -11.467 1.00 84.31 134 LEU A O 1
ATOM 1092 N N . GLY A 1 135 ? 6.333 10.394 -10.350 1.00 84.44 135 GLY A N 1
ATOM 1093 C CA . GLY A 1 135 ? 5.234 9.455 -10.574 1.00 84.44 135 GLY A CA 1
ATOM 1094 C C . GLY A 1 135 ? 5.037 9.126 -12.057 1.00 84.44 135 GLY A C 1
ATOM 1095 O O . GLY A 1 135 ? 4.964 7.966 -12.447 1.00 84.44 135 GLY A O 1
ATOM 1096 N N . ARG A 1 136 ? 5.026 10.152 -12.917 1.00 85.88 136 ARG A N 1
ATOM 1097 C CA . ARG A 1 136 ? 4.793 9.992 -14.362 1.00 85.88 136 ARG A CA 1
ATOM 1098 C C . ARG A 1 136 ? 5.982 9.454 -15.145 1.00 85.88 136 ARG A C 1
ATOM 1100 O O . ARG A 1 136 ? 5.782 8.895 -16.218 1.00 85.88 136 ARG A O 1
ATOM 1107 N N . ARG A 1 137 ? 7.213 9.710 -14.704 1.00 87.81 137 ARG A N 1
ATOM 1108 C CA . ARG A 1 137 ? 8.416 9.406 -15.495 1.00 87.81 137 ARG A CA 1
ATOM 1109 C C . ARG A 1 137 ? 9.071 8.125 -15.011 1.00 87.81 137 ARG A C 1
ATOM 1111 O O . ARG A 1 137 ? 9.223 7.202 -15.807 1.00 87.81 137 ARG A O 1
ATOM 1118 N N . ILE A 1 138 ? 9.400 8.070 -13.724 1.00 87.31 138 ILE A N 1
ATOM 1119 C CA . ILE A 1 138 ? 10.074 6.931 -13.097 1.00 87.31 138 ILE A CA 1
ATOM 1120 C C . ILE A 1 138 ? 9.047 5.838 -12.808 1.00 87.31 138 ILE A C 1
ATOM 1122 O O . ILE A 1 138 ? 9.159 4.726 -13.312 1.00 87.31 138 ILE A O 1
ATOM 1126 N N . TRP A 1 139 ? 7.982 6.188 -12.089 1.00 88.88 139 TRP A N 1
ATOM 1127 C CA . TRP A 1 139 ? 7.049 5.213 -11.518 1.00 88.88 139 TRP A CA 1
ATOM 1128 C C . TRP A 1 139 ? 5.832 4.903 -12.390 1.00 88.88 139 TRP A C 1
ATOM 1130 O O . TRP A 1 139 ? 4.880 4.271 -11.938 1.00 88.88 139 TRP A O 1
ATOM 1140 N N . SER A 1 140 ? 5.876 5.277 -13.672 1.00 89.62 140 SER A N 1
ATOM 1141 C CA . SER A 1 140 ? 4.792 4.978 -14.619 1.00 89.62 140 SER A CA 1
ATOM 1142 C C . SER A 1 140 ? 4.520 3.479 -14.783 1.00 89.62 140 SER A C 1
ATOM 1144 O O . SER A 1 140 ? 3.408 3.098 -15.143 1.00 89.62 140 SER A O 1
ATOM 1146 N N . CYS A 1 141 ? 5.503 2.623 -14.481 1.00 91.88 141 CYS A N 1
ATOM 1147 C CA . CYS A 1 141 ? 5.346 1.170 -14.490 1.00 91.88 141 CYS A CA 1
ATOM 1148 C C . CYS A 1 141 ? 4.272 0.680 -13.506 1.00 91.88 141 CYS A C 1
ATOM 1150 O O . CYS A 1 141 ? 3.619 -0.323 -13.788 1.00 91.88 141 CYS A O 1
ATOM 1152 N N . VAL A 1 142 ? 4.041 1.395 -12.399 1.00 91.25 142 VAL A N 1
ATOM 1153 C CA . VAL A 1 142 ? 3.019 1.047 -11.400 1.00 91.25 142 VAL A CA 1
ATOM 1154 C C . VAL A 1 142 ? 1.621 1.151 -12.003 1.00 91.25 142 VAL A C 1
ATOM 1156 O O . VAL A 1 142 ? 0.806 0.265 -11.788 1.00 91.25 142 VAL A O 1
ATOM 1159 N N . ASP A 1 143 ? 1.348 2.196 -12.789 1.00 89.75 143 ASP A N 1
ATOM 1160 C CA . ASP A 1 143 ? 0.053 2.377 -13.457 1.00 89.75 143 ASP A CA 1
ATOM 1161 C C . ASP A 1 143 ? -0.160 1.295 -14.531 1.00 89.75 143 ASP A C 1
ATOM 1163 O O . ASP A 1 143 ? -1.139 0.546 -14.495 1.00 89.75 143 ASP A O 1
ATOM 1167 N N . LYS A 1 144 ? 0.844 1.122 -15.403 1.00 91.81 144 LYS A N 1
ATOM 1168 C CA . LYS A 1 144 ? 0.840 0.151 -16.512 1.00 91.81 144 LYS A CA 1
ATOM 1169 C C . LYS A 1 144 ? 0.711 -1.308 -16.065 1.00 91.81 144 LYS A C 1
ATOM 1171 O O . LYS A 1 144 ? 0.155 -2.125 -16.795 1.00 91.81 144 LYS A O 1
ATOM 1176 N N . CYS A 1 145 ? 1.178 -1.647 -14.858 1.00 92.62 145 CYS A N 1
ATOM 1177 C CA . CYS A 1 145 ? 1.051 -2.991 -14.275 1.00 92.62 145 CYS A CA 1
ATOM 1178 C C . CYS A 1 145 ? -0.411 -3.489 -14.262 1.00 92.62 145 CYS A C 1
ATOM 1180 O O . CYS A 1 145 ? -0.692 -4.686 -14.330 1.00 92.62 145 CYS A O 1
ATOM 1182 N N . PHE A 1 146 ? -1.377 -2.568 -14.234 1.00 93.31 146 PHE A N 1
ATOM 1183 C CA . PHE A 1 146 ? -2.796 -2.889 -14.130 1.00 93.31 146 PHE A CA 1
ATOM 1184 C C . PHE A 1 146 ? -3.559 -2.877 -15.469 1.00 93.31 146 PHE A C 1
ATOM 1186 O O . PHE A 1 146 ? -4.763 -3.174 -15.490 1.00 93.31 146 PHE A O 1
ATOM 1193 N N . ASP A 1 147 ? -2.896 -2.602 -16.597 1.00 92.69 147 ASP A N 1
ATOM 1194 C CA . ASP A 1 147 ? -3.546 -2.476 -17.912 1.00 92.69 147 ASP A CA 1
ATOM 1195 C C . ASP A 1 147 ? -4.314 -3.751 -18.294 1.00 92.69 147 ASP A C 1
ATOM 1197 O O . ASP A 1 147 ? -5.512 -3.698 -18.600 1.00 92.69 147 ASP A O 1
ATOM 1201 N N . PHE A 1 148 ? -3.682 -4.915 -18.120 1.00 93.06 148 PHE A N 1
ATOM 1202 C CA . PHE A 1 148 ? -4.274 -6.234 -18.386 1.00 93.06 148 PHE A CA 1
ATOM 1203 C C . PHE A 1 148 ? -4.826 -6.939 -17.132 1.00 93.06 148 PHE A C 1
ATOM 1205 O O . PHE A 1 148 ? -5.311 -8.066 -17.210 1.00 93.06 148 PHE A O 1
ATOM 1212 N N . SER A 1 149 ? -4.819 -6.268 -15.976 1.00 93.00 149 SER A N 1
ATOM 1213 C CA . SER A 1 149 ? -5.331 -6.810 -14.710 1.00 93.00 149 SER A CA 1
ATOM 1214 C C . SER A 1 149 ? -6.857 -6.680 -14.582 1.00 93.00 149 SER A C 1
ATOM 1216 O O . SER A 1 149 ? -7.506 -5.919 -15.299 1.00 93.00 149 SER A O 1
ATOM 1218 N N . ARG A 1 150 ? -7.464 -7.375 -13.610 1.00 95.44 150 ARG A N 1
ATOM 1219 C CA . ARG A 1 150 ? -8.844 -7.100 -13.146 1.00 95.44 150 ARG A CA 1
ATOM 1220 C C . ARG A 1 150 ? -8.931 -5.863 -12.249 1.00 95.44 150 ARG A C 1
ATOM 1222 O O . ARG A 1 150 ? -10.028 -5.412 -11.920 1.00 95.44 150 ARG A O 1
ATOM 1229 N N . ILE A 1 151 ? -7.784 -5.330 -11.852 1.00 95.44 151 ILE A N 1
ATOM 1230 C CA . ILE A 1 151 ? -7.638 -4.122 -11.052 1.00 95.44 151 ILE A CA 1
ATOM 1231 C C . ILE A 1 151 ? -7.356 -2.960 -12.002 1.00 95.44 151 ILE A C 1
ATOM 1233 O O . ILE A 1 151 ? -6.702 -3.127 -13.024 1.00 95.44 151 ILE A O 1
ATOM 1237 N N . ARG A 1 152 ? -7.884 -1.783 -11.686 1.00 94.88 152 ARG A N 1
ATOM 1238 C CA . ARG A 1 152 ? -7.545 -0.510 -12.311 1.00 94.88 152 ARG A CA 1
ATOM 1239 C C . ARG A 1 152 ? -6.797 0.338 -11.293 1.00 94.88 152 ARG A C 1
ATOM 1241 O O . ARG A 1 152 ? -7.271 0.499 -10.166 1.00 94.88 152 ARG A O 1
ATOM 1248 N N . CYS A 1 153 ? -5.691 0.920 -11.728 1.00 94.69 153 CYS A N 1
ATOM 1249 C CA . CYS A 1 153 ? -5.025 2.003 -11.032 1.00 94.69 153 CYS A CA 1
ATOM 1250 C C . CYS A 1 153 ? -5.674 3.339 -11.427 1.00 94.69 153 CYS A C 1
ATOM 1252 O O . CYS A 1 153 ? -5.954 3.592 -12.597 1.00 94.69 153 CYS A O 1
ATOM 1254 N N . LEU A 1 154 ? -6.006 4.168 -10.441 1.00 92.69 154 LEU A N 1
ATOM 1255 C CA . LEU A 1 154 ? -6.474 5.534 -10.652 1.00 92.69 154 LEU A CA 1
ATOM 1256 C C . LEU A 1 154 ? -5.429 6.489 -10.090 1.00 92.69 154 LEU A C 1
ATOM 1258 O O . LEU A 1 154 ? -5.216 6.499 -8.879 1.00 92.69 154 LEU A O 1
ATOM 1262 N N . THR A 1 155 ? -4.837 7.299 -10.963 1.00 88.94 155 THR A N 1
ATOM 1263 C CA . THR A 1 155 ? -3.827 8.305 -10.620 1.00 88.94 155 THR A CA 1
ATOM 1264 C C . THR A 1 155 ? -4.421 9.721 -10.579 1.00 88.94 155 THR A C 1
ATOM 1266 O O . THR A 1 155 ? -5.532 9.971 -11.066 1.00 88.94 155 THR A O 1
ATOM 1269 N N . GLY A 1 156 ? -3.680 10.670 -9.998 1.00 81.50 156 GLY A N 1
ATOM 1270 C CA . GLY A 1 156 ? -4.019 12.099 -10.028 1.00 81.50 156 GLY A CA 1
ATOM 1271 C C . GLY A 1 156 ? -4.942 12.548 -8.896 1.00 81.50 156 GLY A C 1
ATOM 1272 O O . GLY A 1 156 ? -5.973 13.163 -9.167 1.00 81.50 156 GLY A O 1
ATOM 1273 N N . GLU A 1 157 ? -4.564 12.224 -7.656 1.00 81.94 157 GLU A N 1
ATOM 1274 C CA . GLU A 1 157 ? -5.216 12.641 -6.406 1.00 81.94 157 GLU A CA 1
ATOM 1275 C C . GLU A 1 157 ? -6.734 12.390 -6.373 1.00 81.94 157 GLU A C 1
ATOM 1277 O O . GLU A 1 157 ? -7.566 13.264 -6.651 1.00 81.94 157 GLU A O 1
ATOM 1282 N N . LYS A 1 158 ? -7.136 11.178 -5.987 1.00 90.75 158 LYS A N 1
ATOM 1283 C CA . LYS A 1 158 ? -8.551 10.795 -5.876 1.00 90.75 158 LYS A CA 1
ATOM 1284 C C . LYS A 1 158 ? -8.957 10.578 -4.425 1.00 90.75 158 LYS A C 1
ATOM 1286 O O . LYS A 1 158 ? -8.256 9.926 -3.659 1.00 90.75 158 LYS A O 1
ATOM 1291 N N . CYS A 1 159 ? -10.127 11.093 -4.046 1.00 94.25 159 CYS A N 1
ATOM 1292 C CA . CYS A 1 159 ? -10.696 10.836 -2.724 1.00 94.25 159 CYS A CA 1
ATOM 1293 C C . CYS A 1 159 ? -11.191 9.386 -2.622 1.00 94.25 159 CYS A C 1
ATOM 1295 O O . CYS A 1 159 ? -11.979 8.941 -3.462 1.00 94.25 159 CYS A O 1
ATOM 1297 N N . SER A 1 160 ? -10.785 8.670 -1.570 1.00 96.12 160 SER A N 1
ATOM 1298 C CA . SER A 1 160 ? -11.327 7.343 -1.258 1.00 96.12 160 SER A CA 1
ATOM 1299 C C . SER A 1 160 ? -12.801 7.442 -0.865 1.00 96.12 160 SER A C 1
ATOM 1301 O O . SER A 1 160 ? -13.175 8.179 0.053 1.00 96.12 160 SER A O 1
ATOM 1303 N N . LYS A 1 161 ? -13.648 6.647 -1.523 1.00 95.25 161 LYS A N 1
ATOM 1304 C CA . LYS A 1 161 ? -15.058 6.509 -1.156 1.00 95.25 161 LYS A CA 1
ATOM 1305 C C . LYS A 1 161 ? -15.215 5.740 0.151 1.00 95.25 161 LYS A C 1
ATOM 1307 O O . LYS A 1 161 ? -16.101 6.073 0.923 1.00 95.25 161 LYS A O 1
ATOM 1312 N N . ALA A 1 162 ? -14.385 4.728 0.409 1.00 93.50 162 ALA A N 1
ATOM 1313 C CA . ALA A 1 162 ? -14.431 3.997 1.673 1.00 93.50 162 ALA A CA 1
ATOM 1314 C C . ALA A 1 162 ? -14.155 4.922 2.867 1.00 93.50 162 ALA A C 1
ATOM 1316 O O . ALA A 1 162 ? -14.921 4.919 3.827 1.00 93.50 162 ALA A O 1
ATOM 1317 N N . SER A 1 163 ? -13.138 5.784 2.761 1.00 94.12 163 SER A N 1
ATOM 1318 C CA . SER A 1 163 ? -12.837 6.744 3.825 1.00 94.12 163 SER A CA 1
ATOM 1319 C C . SER A 1 163 ? -13.901 7.839 3.959 1.00 94.12 163 SER A C 1
ATOM 1321 O O . SER A 1 163 ? -14.228 8.247 5.072 1.00 94.12 163 SER A O 1
ATOM 1323 N N . ALA A 1 164 ? -14.508 8.270 2.845 1.00 94.25 164 ALA A N 1
ATOM 1324 C CA . ALA A 1 164 ? -15.666 9.162 2.891 1.00 94.25 164 ALA A CA 1
ATOM 1325 C C . ALA A 1 164 ? -16.851 8.506 3.622 1.00 94.25 164 ALA A C 1
ATOM 1327 O O . ALA A 1 164 ? -17.420 9.110 4.526 1.00 94.25 164 ALA A O 1
ATOM 1328 N N . ASP A 1 165 ? -17.211 7.271 3.271 1.00 93.06 165 ASP A N 1
ATOM 1329 C CA . ASP A 1 165 ? -18.324 6.554 3.901 1.00 93.06 165 ASP A CA 1
ATOM 1330 C C . ASP A 1 165 ? -18.077 6.367 5.411 1.00 93.06 165 ASP A C 1
ATOM 1332 O O . ASP A 1 165 ? -18.981 6.601 6.210 1.00 93.06 165 ASP A O 1
ATOM 1336 N N . ALA A 1 166 ? -16.843 6.040 5.818 1.00 90.38 166 ALA A N 1
ATOM 1337 C CA . ALA A 1 166 ? -16.463 5.918 7.227 1.00 90.38 166 ALA A CA 1
ATOM 1338 C C . ALA A 1 166 ? -16.622 7.244 7.996 1.00 90.38 166 ALA A C 1
ATOM 1340 O O . ALA A 1 166 ? -17.251 7.270 9.057 1.00 90.38 166 ALA A O 1
ATOM 1341 N N . ALA A 1 167 ? -16.125 8.355 7.438 1.00 89.88 167 ALA A N 1
ATOM 1342 C CA . ALA A 1 167 ? -16.228 9.688 8.043 1.00 89.88 167 ALA A CA 1
ATOM 1343 C C . ALA A 1 167 ? -17.677 10.191 8.167 1.00 89.88 167 ALA A C 1
ATOM 1345 O O . ALA A 1 167 ? -17.979 11.016 9.025 1.00 89.88 167 ALA A O 1
ATOM 1346 N N . ASN A 1 168 ? -18.575 9.693 7.316 1.00 90.50 168 ASN A N 1
ATOM 1347 C CA . ASN A 1 168 ? -19.980 10.091 7.281 1.00 90.50 168 ASN A CA 1
ATOM 1348 C C . ASN A 1 168 ? -20.927 9.022 7.867 1.00 90.50 168 ASN A C 1
ATOM 1350 O O . ASN A 1 168 ? -22.140 9.151 7.721 1.00 90.50 168 ASN A O 1
ATOM 1354 N N . SER A 1 169 ? -20.404 7.988 8.534 1.00 87.69 169 SER A N 1
ATOM 1355 C CA . SER A 1 169 ? -21.174 6.820 9.003 1.00 87.69 169 SER A CA 1
ATOM 1356 C C . SER A 1 169 ? -22.279 7.135 10.018 1.00 87.69 169 SER A C 1
ATOM 1358 O O . SER A 1 169 ? -23.256 6.397 10.102 1.00 87.69 169 SER A O 1
ATOM 1360 N N . VAL A 1 170 ? -22.148 8.238 10.760 1.00 86.25 170 VAL A N 1
ATOM 1361 C CA . VAL A 1 170 ? -23.120 8.692 11.772 1.00 86.25 170 VAL A CA 1
ATOM 1362 C C . VAL A 1 170 ? -24.031 9.818 11.279 1.00 86.25 170 VAL A C 1
ATOM 1364 O O . VAL A 1 170 ? -24.836 10.336 12.053 1.00 86.25 170 VAL A O 1
ATOM 1367 N N . ARG A 1 171 ? -23.910 10.232 10.008 1.00 83.88 171 ARG A N 1
ATOM 1368 C CA . ARG A 1 171 ? -24.761 11.299 9.469 1.00 83.88 171 ARG A CA 1
ATOM 1369 C C . ARG A 1 171 ? -26.220 10.867 9.481 1.00 83.88 171 ARG A C 1
ATOM 1371 O O . ARG A 1 171 ? -26.556 9.731 9.155 1.00 83.88 171 ARG A O 1
ATOM 1378 N N . SER A 1 172 ? -27.086 11.811 9.824 1.00 84.12 172 SER A N 1
ATOM 1379 C CA . SER A 1 172 ? -28.530 11.609 9.894 1.00 84.12 172 SER A CA 1
ATOM 1380 C C . SER A 1 172 ? -29.259 12.673 9.070 1.00 84.12 172 SER A C 1
ATOM 1382 O O . SER A 1 172 ? -28.684 13.729 8.812 1.00 84.12 172 SER A O 1
ATOM 1384 N N . PRO A 1 173 ? -30.527 12.451 8.677 1.00 83.50 173 PRO A N 1
ATOM 1385 C CA . PRO A 1 173 ? -31.337 13.481 8.019 1.00 83.50 173 PRO A CA 1
ATOM 1386 C C . PRO A 1 173 ? -31.492 14.772 8.838 1.00 83.50 173 PRO A C 1
ATOM 1388 O O . PRO A 1 173 ? -31.762 15.823 8.269 1.00 83.50 173 PRO A O 1
ATOM 1391 N N . SER A 1 174 ? -31.307 14.694 10.159 1.00 86.75 174 SER A N 1
ATOM 1392 C CA . SER A 1 174 ? -31.328 15.844 11.069 1.00 86.75 174 SER A CA 1
ATOM 1393 C C . SER A 1 174 ? -30.017 16.643 11.063 1.00 86.75 174 SER A C 1
ATOM 1395 O O . SER A 1 174 ? -29.970 17.747 11.600 1.00 86.75 174 SER A O 1
ATOM 1397 N N . ASP A 1 175 ? -28.951 16.095 10.472 1.00 81.25 175 ASP A N 1
ATOM 1398 C CA . ASP A 1 175 ? -27.641 16.726 10.347 1.00 81.25 175 ASP A CA 1
ATOM 1399 C C . ASP A 1 175 ? -27.436 17.283 8.926 1.00 81.25 175 ASP A C 1
ATOM 1401 O O . ASP A 1 175 ? -27.007 16.598 7.989 1.00 81.25 175 ASP A O 1
ATOM 1405 N N . PHE A 1 176 ? -27.725 18.578 8.788 1.00 81.62 176 PHE A N 1
ATOM 1406 C CA . PHE A 1 176 ? -27.561 19.341 7.549 1.00 81.62 176 PHE A CA 1
ATOM 1407 C C . PHE A 1 176 ? -26.109 19.773 7.271 1.00 81.62 176 PHE A C 1
ATOM 1409 O O . PHE A 1 176 ? -25.870 20.545 6.338 1.00 81.62 176 PHE A O 1
ATOM 1416 N N . SER A 1 177 ? -25.123 19.302 8.047 1.00 84.56 177 SER A N 1
ATOM 1417 C CA . SER A 1 177 ? -23.713 19.574 7.762 1.00 84.56 177 SER A CA 1
ATOM 1418 C C . SER A 1 177 ? -23.299 19.034 6.388 1.00 84.56 177 SER A C 1
ATOM 1420 O O . SER A 1 177 ? -23.858 18.067 5.857 1.00 84.56 177 SER A O 1
ATOM 1422 N N . ARG A 1 178 ? -22.312 19.688 5.764 1.00 85.25 178 ARG A N 1
ATOM 1423 C CA . ARG A 1 178 ? -21.784 19.244 4.468 1.00 85.25 178 ARG A CA 1
ATOM 1424 C C . ARG A 1 178 ? -21.139 17.867 4.611 1.00 85.25 178 ARG A C 1
ATOM 1426 O O . ARG A 1 178 ? -20.424 17.609 5.573 1.00 85.25 178 ARG A O 1
ATOM 1433 N N . GLN A 1 179 ? -21.342 17.013 3.606 1.00 87.19 179 GLN A N 1
ATOM 1434 C CA . GLN A 1 179 ? -20.689 15.708 3.548 1.00 87.19 179 GLN A CA 1
ATOM 1435 C C . GLN A 1 179 ? -19.166 15.877 3.593 1.00 87.19 179 GLN A C 1
ATOM 1437 O O . GLN A 1 179 ? -18.592 16.606 2.779 1.00 87.19 179 GLN A O 1
ATOM 1442 N N . GLN A 1 180 ? -18.512 15.167 4.512 1.00 89.31 180 GLN A N 1
ATOM 1443 C CA . GLN A 1 180 ? -17.057 15.141 4.570 1.00 89.31 180 GLN A CA 1
ATOM 1444 C C . GLN A 1 180 ? -16.503 14.402 3.353 1.00 89.31 180 GLN A C 1
ATOM 1446 O O . GLN A 1 180 ? -17.007 13.345 2.964 1.00 89.31 180 GLN A O 1
ATOM 1451 N N . THR A 1 181 ? -15.452 14.952 2.755 1.00 92.31 181 THR A N 1
ATOM 1452 C CA . THR A 1 181 ? -14.741 14.271 1.670 1.00 92.31 181 THR A CA 1
ATOM 1453 C C . THR A 1 181 ? -13.815 13.203 2.242 1.00 92.31 181 THR A C 1
ATOM 1455 O O . THR A 1 181 ? -13.268 13.356 3.332 1.00 92.31 181 THR A O 1
ATOM 1458 N N . GLY A 1 182 ? -13.658 12.096 1.518 1.00 92.69 182 GLY A N 1
ATOM 1459 C CA . GLY A 1 182 ? -12.681 11.077 1.888 1.00 92.69 182 GLY A CA 1
ATOM 1460 C C . GLY A 1 182 ? -11.253 11.578 1.701 1.00 92.69 182 GLY A C 1
ATOM 1461 O O . GLY A 1 182 ? -11.007 12.521 0.945 1.00 92.69 182 GLY A O 1
ATOM 1462 N N . ARG A 1 183 ? -10.300 10.910 2.355 1.00 94.06 183 ARG A N 1
ATOM 1463 C CA . ARG A 1 183 ? -8.869 11.195 2.185 1.00 94.06 183 ARG A CA 1
ATOM 1464 C C . ARG A 1 183 ? -8.470 11.062 0.712 1.00 94.06 183 ARG A C 1
ATOM 1466 O O . ARG A 1 183 ? -8.846 10.088 0.055 1.00 94.06 183 ARG A O 1
ATOM 1473 N N . LYS A 1 184 ? -7.747 12.061 0.204 1.00 94.69 184 LYS A N 1
ATOM 1474 C CA . LYS A 1 184 ? -7.164 12.069 -1.144 1.00 94.69 184 LYS A CA 1
ATOM 1475 C C . LYS A 1 184 ? -5.929 11.183 -1.172 1.00 94.69 184 LYS A C 1
ATOM 1477 O O . LYS A 1 184 ? -5.084 11.375 -0.312 1.00 94.69 184 LYS A O 1
ATOM 1482 N N . MET A 1 185 ? -5.833 10.292 -2.149 1.00 94.56 185 MET A N 1
ATOM 1483 C CA . MET A 1 185 ? -4.678 9.419 -2.377 1.00 94.56 185 MET A CA 1
ATOM 1484 C C . MET A 1 185 ? -4.120 9.667 -3.778 1.00 94.56 185 MET A C 1
ATOM 1486 O O . MET A 1 185 ? -4.911 9.876 -4.705 1.00 94.56 185 MET A O 1
ATOM 1490 N N . ASP A 1 186 ? -2.801 9.587 -3.954 1.00 92.19 186 ASP A N 1
ATOM 1491 C CA . ASP A 1 186 ? -2.172 9.679 -5.280 1.00 92.19 186 ASP A CA 1
ATOM 1492 C C . ASP A 1 186 ? -2.579 8.524 -6.190 1.00 92.19 186 ASP A C 1
ATOM 1494 O O . ASP A 1 186 ? -2.848 8.731 -7.377 1.00 92.19 186 ASP A O 1
ATOM 1498 N N . TYR A 1 187 ? -2.682 7.332 -5.598 1.00 93.75 187 TYR A N 1
ATOM 1499 C CA . TYR A 1 187 ? -3.132 6.111 -6.246 1.00 93.75 187 TYR A CA 1
ATOM 1500 C C . TYR A 1 187 ? -4.347 5.533 -5.513 1.00 93.75 187 TYR A C 1
ATOM 1502 O O . TYR A 1 187 ? -4.363 5.415 -4.285 1.00 93.75 187 TYR A O 1
ATOM 1510 N N . LEU A 1 188 ? -5.361 5.112 -6.268 1.00 96.38 188 LEU A N 1
ATOM 1511 C CA . LEU A 1 188 ? -6.432 4.239 -5.780 1.00 96.38 188 LEU A CA 1
ATOM 1512 C C . LEU A 1 188 ? -6.543 3.005 -6.669 1.00 96.38 188 LEU A C 1
ATOM 1514 O O . LEU A 1 188 ? -6.752 3.124 -7.877 1.00 96.38 188 LEU A O 1
ATOM 1518 N N . PHE A 1 189 ? -6.498 1.825 -6.057 1.00 96.38 189 PHE A N 1
ATOM 1519 C CA . PHE A 1 189 ? -6.682 0.554 -6.748 1.00 96.38 189 PHE A CA 1
ATOM 1520 C C . PHE A 1 189 ? -8.132 0.104 -6.612 1.00 96.38 189 PHE A C 1
ATOM 1522 O O . PHE A 1 189 ? -8.665 -0.015 -5.502 1.00 96.38 189 PHE A O 1
ATOM 1529 N N . LYS A 1 190 ? -8.794 -0.120 -7.750 1.00 96.12 190 LYS A N 1
ATOM 1530 C CA . LYS A 1 190 ? -10.201 -0.532 -7.794 1.00 96.12 190 LYS A CA 1
ATOM 1531 C C . LYS A 1 190 ? -10.407 -1.754 -8.665 1.00 96.12 190 LYS A C 1
ATOM 1533 O O . LYS A 1 190 ? -9.781 -1.879 -9.710 1.00 96.12 190 LYS A O 1
ATOM 1538 N N . THR A 1 191 ? -11.338 -2.620 -8.294 1.00 95.50 191 THR A N 1
ATOM 1539 C CA . THR A 1 191 ? -11.787 -3.687 -9.196 1.00 95.50 191 THR A CA 1
ATOM 1540 C C . THR A 1 191 ? -12.486 -3.090 -10.427 1.00 95.50 191 THR A C 1
ATOM 1542 O O . THR A 1 191 ? -13.264 -2.140 -10.307 1.00 95.50 191 THR A O 1
ATOM 1545 N N . LYS A 1 192 ? -12.212 -3.619 -11.627 1.00 94.44 192 LYS A N 1
ATOM 1546 C CA . LYS A 1 192 ? -12.803 -3.125 -12.888 1.00 94.44 192 LYS A CA 1
ATOM 1547 C C . LYS A 1 192 ? -14.306 -3.418 -12.993 1.00 94.44 192 LYS A C 1
ATOM 1549 O O . LYS A 1 192 ? -15.026 -2.650 -13.620 1.00 94.44 192 LYS A O 1
ATOM 1554 N N . ASP A 1 193 ? -14.770 -4.505 -12.381 1.00 92.81 193 ASP A N 1
ATOM 1555 C CA . ASP A 1 193 ? -16.149 -5.000 -12.472 1.00 92.81 193 ASP A CA 1
ATOM 1556 C C . ASP A 1 193 ? -17.126 -4.264 -11.538 1.00 92.81 193 ASP A C 1
ATOM 1558 O O . ASP A 1 193 ? -18.252 -3.946 -11.907 1.00 92.81 193 ASP A O 1
ATOM 1562 N N . SER A 1 194 ? -16.685 -3.987 -10.315 1.00 91.06 194 SER A N 1
ATOM 1563 C CA . SER A 1 194 ? -17.531 -3.564 -9.199 1.00 91.06 194 SER A CA 1
ATOM 1564 C C . SER A 1 194 ? -17.059 -2.267 -8.547 1.00 91.06 194 SER A C 1
ATOM 1566 O O . SER A 1 194 ? -17.703 -1.784 -7.613 1.00 91.06 194 SER A O 1
ATOM 1568 N N . TYR A 1 195 ? -15.958 -1.685 -9.038 1.00 92.12 195 TYR A N 1
ATOM 1569 C CA . TYR A 1 195 ? -15.376 -0.429 -8.558 1.00 92.12 195 TYR A CA 1
ATOM 1570 C C . TYR A 1 195 ? -15.105 -0.420 -7.045 1.00 92.12 195 TYR A C 1
ATOM 1572 O O . TYR A 1 195 ? -15.151 0.633 -6.398 1.00 92.12 195 TYR A O 1
ATOM 1580 N N . LYS A 1 196 ? -14.831 -1.596 -6.468 1.00 94.06 196 LYS A N 1
ATOM 1581 C CA . LYS A 1 196 ? -14.484 -1.741 -5.053 1.00 94.06 196 LYS A CA 1
ATOM 1582 C C . LYS A 1 196 ? -13.052 -1.278 -4.851 1.00 94.06 196 LYS A C 1
ATOM 1584 O O . LYS A 1 196 ? -12.165 -1.706 -5.579 1.00 94.06 196 LYS A O 1
ATOM 1589 N N . GLU A 1 197 ? -12.851 -0.410 -3.869 1.00 96.12 197 GLU A N 1
ATOM 1590 C CA . GLU A 1 197 ? -11.527 0.028 -3.433 1.00 96.12 197 GLU A CA 1
ATOM 1591 C C . GLU A 1 197 ? -10.828 -1.112 -2.693 1.00 96.12 197 GLU A C 1
ATOM 1593 O O . GLU A 1 197 ? -11.363 -1.609 -1.706 1.00 96.12 197 GLU A O 1
ATOM 1598 N N . ILE A 1 198 ? -9.670 -1.532 -3.204 1.00 94.69 198 ILE A N 1
ATOM 1599 C CA . ILE A 1 198 ? -8.892 -2.685 -2.715 1.00 94.69 198 ILE A CA 1
ATOM 1600 C C . ILE A 1 198 ? -7.432 -2.323 -2.409 1.00 94.69 198 ILE A C 1
ATOM 1602 O O . ILE A 1 198 ? -6.610 -3.193 -2.139 1.00 94.69 198 ILE A O 1
ATOM 1606 N N . GLY A 1 199 ? -7.106 -1.034 -2.459 1.00 95.75 199 GLY A N 1
ATOM 1607 C CA . GLY A 1 199 ? -5.794 -0.522 -2.110 1.00 95.75 199 GLY A CA 1
ATOM 1608 C C . GLY A 1 199 ? -5.620 0.942 -2.490 1.00 95.75 199 GLY A C 1
ATOM 1609 O O . GLY A 1 199 ? -6.477 1.551 -3.143 1.00 95.75 199 GLY A O 1
ATOM 1610 N N . CYS A 1 200 ? -4.492 1.505 -2.084 1.00 96.38 200 CYS A N 1
ATOM 1611 C CA . CYS A 1 200 ? -4.140 2.897 -2.338 1.00 96.38 200 CYS A CA 1
ATOM 1612 C C . CYS A 1 200 ? -2.628 3.097 -2.437 1.00 96.38 200 CYS A C 1
ATOM 1614 O O . CYS A 1 200 ? -1.856 2.174 -2.204 1.00 96.38 200 CYS A O 1
ATOM 1616 N N . GLY A 1 201 ? -2.192 4.313 -2.737 1.00 93.81 201 GLY A N 1
ATOM 1617 C CA . GLY A 1 201 ? -0.786 4.669 -2.647 1.00 93.81 201 GLY A CA 1
ATOM 1618 C C . GLY A 1 201 ? -0.548 6.167 -2.564 1.00 93.81 201 GLY A C 1
ATOM 1619 O O . GLY A 1 201 ? -1.437 6.961 -2.880 1.00 93.81 201 GLY A O 1
ATOM 1620 N N . GLU A 1 202 ? 0.657 6.513 -2.133 1.00 92.31 202 GLU A N 1
ATOM 1621 C CA . GLU A 1 202 ? 1.152 7.876 -1.934 1.00 92.31 202 GLU A CA 1
ATOM 1622 C C . GLU A 1 202 ? 2.545 7.998 -2.549 1.00 92.31 202 GLU A C 1
ATOM 1624 O O . GLU A 1 202 ? 3.332 7.045 -2.549 1.00 92.31 202 GLU A O 1
ATOM 1629 N N . CYS A 1 203 ? 2.842 9.179 -3.072 1.00 89.12 203 CYS A N 1
ATOM 1630 C CA . CYS A 1 203 ? 4.127 9.537 -3.631 1.00 89.12 203 CYS A CA 1
ATOM 1631 C C . CYS A 1 203 ? 4.789 10.611 -2.760 1.00 89.12 203 CYS A C 1
ATOM 1633 O O . CYS A 1 203 ? 4.147 11.472 -2.165 1.00 89.12 203 CYS A O 1
ATOM 1635 N N . ALA A 1 204 ? 6.111 10.577 -2.695 1.00 85.12 204 ALA A N 1
ATOM 1636 C CA . ALA A 1 204 ? 6.918 11.581 -2.034 1.00 85.12 204 ALA A CA 1
ATOM 1637 C C . ALA A 1 204 ? 8.107 11.959 -2.916 1.00 85.12 204 ALA A C 1
ATOM 1639 O O . ALA A 1 204 ? 8.792 11.100 -3.479 1.00 85.12 204 ALA A O 1
ATOM 1640 N N . LEU A 1 205 ? 8.371 13.262 -3.008 1.00 76.44 205 LEU A N 1
ATOM 1641 C CA . LEU A 1 205 ? 9.527 13.778 -3.736 1.00 76.44 205 LEU A CA 1
ATOM 1642 C C . LEU A 1 205 ? 10.861 13.320 -3.129 1.00 76.44 205 LEU A C 1
ATOM 1644 O O . LEU A 1 205 ? 11.789 12.966 -3.850 1.00 76.44 205 LEU A O 1
ATOM 1648 N N . VAL A 1 206 ? 10.952 13.335 -1.800 1.00 70.62 206 VAL A N 1
ATOM 1649 C CA . VAL A 1 206 ? 12.171 13.011 -1.052 1.00 70.62 206 VAL A CA 1
ATOM 1650 C C . VAL A 1 206 ? 12.102 11.600 -0.482 1.00 70.62 206 VAL A C 1
ATOM 1652 O O . VAL A 1 206 ? 11.193 11.265 0.281 1.00 70.62 206 VAL A O 1
ATOM 1655 N N . GLY A 1 207 ? 13.105 10.795 -0.829 1.00 59.62 207 GLY A N 1
ATOM 1656 C CA . GLY A 1 207 ? 13.450 9.565 -0.124 1.00 59.62 207 GLY A CA 1
ATOM 1657 C C . GLY A 1 207 ? 14.207 9.864 1.173 1.00 59.62 207 GLY A C 1
ATOM 1658 O O . GLY A 1 207 ? 14.794 10.931 1.338 1.00 59.62 207 GLY A O 1
ATOM 1659 N N . GLY A 1 208 ? 14.176 8.927 2.117 1.00 55.97 208 GLY A N 1
ATOM 1660 C CA . GLY A 1 208 ? 14.880 9.042 3.393 1.00 55.97 208 GLY A CA 1
ATOM 1661 C C . GLY A 1 208 ? 14.276 8.141 4.465 1.00 55.97 208 GLY A C 1
ATOM 1662 O O . GLY A 1 208 ? 13.083 7.830 4.444 1.00 55.97 208 GLY A O 1
ATOM 1663 N N . VAL A 1 209 ? 15.103 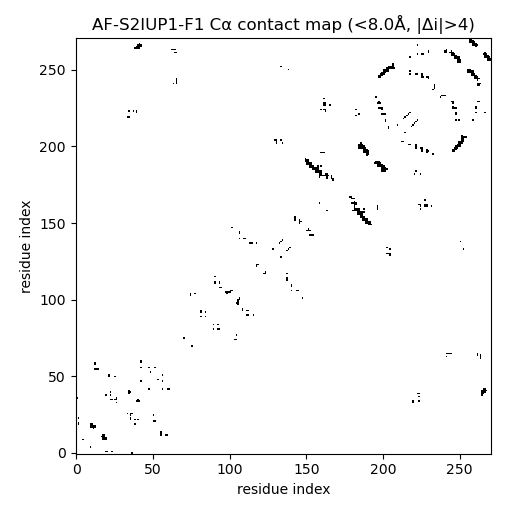7.716 5.419 1.00 56.78 209 VAL A N 1
ATOM 1664 C CA . VAL A 1 209 ? 14.629 6.993 6.602 1.00 56.78 209 VAL A CA 1
ATOM 1665 C C . VAL A 1 209 ? 13.904 7.994 7.502 1.00 56.78 209 VAL A C 1
ATOM 1667 O O . VAL A 1 209 ? 14.452 9.047 7.813 1.00 56.78 209 VAL A O 1
ATOM 1670 N N . ASN A 1 210 ? 12.681 7.667 7.926 1.00 62.31 210 ASN A N 1
ATOM 1671 C CA . ASN A 1 210 ? 11.930 8.430 8.930 1.00 62.31 210 ASN A CA 1
ATOM 1672 C C . ASN A 1 210 ? 11.592 9.887 8.548 1.00 62.31 210 ASN A C 1
ATOM 1674 O O . ASN A 1 210 ? 11.556 10.763 9.411 1.00 62.31 210 ASN A O 1
ATOM 1678 N N . THR A 1 211 ? 11.320 10.174 7.267 1.00 74.69 211 THR A N 1
ATOM 1679 C CA . THR A 1 211 ? 10.818 11.505 6.890 1.00 74.69 211 THR A CA 1
ATOM 1680 C C . THR A 1 211 ? 9.419 11.735 7.466 1.00 74.69 211 THR A C 1
ATOM 1682 O O . THR A 1 211 ? 8.579 10.832 7.473 1.00 74.69 211 THR A O 1
ATOM 1685 N N . THR A 1 212 ? 9.129 12.967 7.900 1.00 78.50 212 THR A N 1
ATOM 1686 C CA . THR A 1 212 ? 7.790 13.343 8.389 1.00 78.50 212 THR A CA 1
ATOM 1687 C C . THR A 1 212 ? 6.708 13.023 7.358 1.00 78.50 212 THR A C 1
ATOM 1689 O O . THR A 1 212 ? 5.643 12.537 7.730 1.00 78.50 212 THR A O 1
ATOM 1692 N N . LYS A 1 213 ? 7.003 13.214 6.061 1.00 83.06 213 LYS A N 1
ATOM 1693 C CA . LYS A 1 213 ? 6.084 12.866 4.971 1.00 83.06 213 LYS A CA 1
ATOM 1694 C C . LYS A 1 213 ? 5.801 11.361 4.924 1.00 83.06 213 LYS A C 1
ATOM 1696 O O . LYS A 1 213 ? 4.638 10.981 4.928 1.00 83.06 213 LYS A O 1
ATOM 1701 N N . LYS A 1 214 ? 6.826 10.499 5.002 1.00 83.94 214 LYS A N 1
ATOM 1702 C CA . LYS A 1 214 ? 6.629 9.038 5.055 1.00 83.94 214 LYS A CA 1
ATOM 1703 C C . LYS A 1 214 ? 5.754 8.628 6.240 1.00 83.94 214 LYS A C 1
ATOM 1705 O O . LYS A 1 214 ? 4.832 7.833 6.071 1.00 83.94 214 LYS A O 1
ATOM 1710 N N . PHE A 1 215 ? 6.019 9.168 7.429 1.00 84.62 215 PHE A N 1
ATOM 1711 C CA . PHE A 1 215 ? 5.225 8.843 8.615 1.00 84.62 215 PHE A CA 1
ATOM 1712 C C . PHE A 1 215 ? 3.773 9.303 8.502 1.00 84.62 215 PHE A C 1
ATOM 1714 O O . PHE A 1 215 ? 2.871 8.565 8.889 1.00 84.62 215 PHE A O 1
ATOM 1721 N N . GLN A 1 216 ? 3.532 10.492 7.952 1.00 87.62 216 GLN A N 1
ATOM 1722 C CA . GLN A 1 216 ? 2.176 11.004 7.768 1.00 87.62 216 GLN A CA 1
ATOM 1723 C C . GLN A 1 216 ? 1.419 10.249 6.671 1.00 87.62 216 GLN A C 1
ATOM 1725 O O . GLN A 1 216 ? 0.281 9.836 6.891 1.00 87.62 216 GLN A O 1
ATOM 1730 N N . ASP A 1 217 ? 2.039 10.020 5.517 1.00 89.25 217 ASP A N 1
ATOM 1731 C CA . ASP A 1 217 ? 1.368 9.421 4.367 1.00 89.25 217 ASP A CA 1
ATOM 1732 C C . ASP A 1 217 ? 1.276 7.897 4.498 1.00 89.25 217 ASP A C 1
ATOM 1734 O O . ASP A 1 217 ? 0.176 7.357 4.642 1.00 89.25 217 ASP A O 1
ATOM 1738 N N . ALA A 1 218 ? 2.413 7.200 4.546 1.00 87.19 218 ALA A N 1
ATOM 1739 C CA . ALA A 1 218 ? 2.447 5.739 4.638 1.00 87.19 218 ALA A CA 1
ATOM 1740 C C . ALA A 1 218 ? 2.142 5.218 6.048 1.00 87.19 218 ALA A C 1
ATOM 1742 O O . ALA A 1 218 ? 1.456 4.211 6.202 1.00 87.19 218 ALA A O 1
ATOM 1743 N N . GLY A 1 219 ? 2.627 5.915 7.078 1.00 87.06 219 GLY A N 1
ATOM 1744 C CA . GLY A 1 219 ? 2.494 5.489 8.473 1.00 87.06 219 GLY A CA 1
ATOM 1745 C C . GLY A 1 219 ? 1.172 5.867 9.145 1.00 87.06 219 GLY A C 1
ATOM 1746 O O . GLY A 1 219 ? 0.859 5.316 10.195 1.00 87.06 219 GLY A O 1
ATOM 1747 N N . PHE A 1 220 ? 0.372 6.778 8.577 1.00 90.50 220 PHE A N 1
ATOM 1748 C CA . PHE A 1 220 ? -0.823 7.287 9.263 1.00 90.50 220 PHE A CA 1
ATOM 1749 C C . PHE A 1 220 ? -2.059 7.458 8.374 1.00 90.50 220 PHE A C 1
ATOM 1751 O O . PHE A 1 220 ? -3.149 6.986 8.715 1.00 90.50 220 PHE A O 1
ATOM 1758 N N . LYS A 1 221 ? -1.918 8.085 7.205 1.00 93.50 221 LYS A N 1
ATOM 1759 C CA . LYS A 1 221 ? -3.018 8.348 6.269 1.00 93.50 221 LYS A CA 1
ATOM 1760 C C . LYS A 1 221 ? -3.445 7.091 5.505 1.00 93.50 221 LYS A C 1
ATOM 1762 O O . LYS A 1 221 ? -4.612 6.704 5.612 1.00 93.50 221 LYS A O 1
ATOM 1767 N N . MET A 1 222 ? -2.526 6.447 4.779 1.00 94.31 222 MET A N 1
ATOM 1768 C CA . MET A 1 222 ? -2.765 5.193 4.044 1.00 94.31 222 MET A CA 1
ATOM 1769 C C . MET A 1 222 ? -3.403 4.100 4.915 1.00 94.31 222 MET A C 1
ATOM 1771 O O . MET A 1 222 ? -4.436 3.570 4.516 1.00 94.31 222 MET A O 1
ATOM 1775 N N . PRO A 1 223 ? -2.908 3.808 6.130 1.00 93.50 223 PRO A N 1
ATOM 1776 C CA . PRO A 1 223 ? -3.421 2.721 6.966 1.00 93.50 223 PRO A CA 1
ATOM 1777 C C . PRO A 1 223 ? -4.881 2.922 7.357 1.00 93.50 223 PRO A C 1
ATOM 1779 O O . PRO A 1 223 ? -5.679 1.987 7.329 1.00 93.50 223 PRO A O 1
ATOM 1782 N N . LYS A 1 224 ? -5.266 4.165 7.668 1.00 93.69 224 LYS A N 1
ATOM 1783 C CA . LYS A 1 224 ? -6.658 4.512 7.977 1.00 93.69 224 LYS A CA 1
ATOM 1784 C C . LYS A 1 224 ? -7.558 4.317 6.761 1.00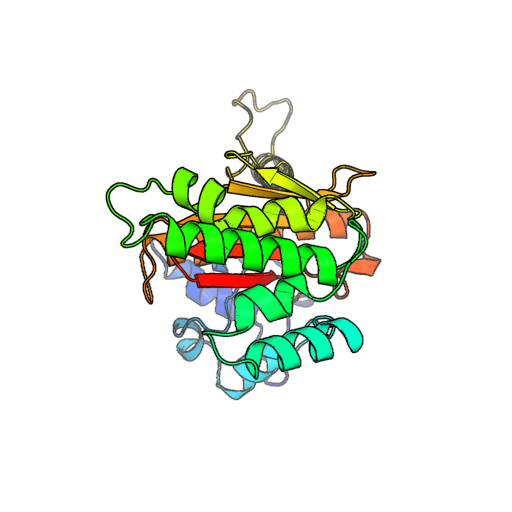 93.69 224 LYS A C 1
ATOM 1786 O O . LYS A 1 224 ? -8.646 3.768 6.901 1.00 93.69 224 LYS A O 1
ATOM 1791 N N . VAL A 1 225 ? -7.092 4.711 5.574 1.00 95.56 225 VAL A N 1
ATOM 1792 C CA . VAL A 1 225 ? -7.813 4.485 4.313 1.00 95.56 225 VAL A CA 1
ATOM 1793 C C . VAL A 1 225 ? -7.944 2.991 4.011 1.00 95.56 225 VAL A C 1
ATOM 1795 O O . VAL A 1 225 ? -9.041 2.530 3.704 1.00 95.56 225 VAL A O 1
ATOM 1798 N N . MET A 1 226 ? -6.866 2.222 4.163 1.00 94.88 226 MET A N 1
ATOM 1799 C CA . MET A 1 226 ? -6.849 0.773 3.953 1.00 94.88 226 MET A CA 1
ATOM 1800 C C . MET A 1 226 ? -7.795 0.053 4.924 1.00 94.88 226 MET A C 1
ATOM 1802 O O . MET A 1 226 ? -8.568 -0.808 4.509 1.00 94.88 226 MET A O 1
ATOM 1806 N N . ARG A 1 227 ? -7.821 0.465 6.196 1.00 92.56 227 ARG A N 1
ATOM 1807 C CA . ARG A 1 227 ? -8.773 -0.012 7.212 1.00 92.56 227 ARG A CA 1
ATOM 1808 C C . ARG A 1 227 ? -10.218 0.291 6.834 1.00 92.56 227 ARG A C 1
ATOM 1810 O O . ARG A 1 227 ? -11.069 -0.588 6.947 1.00 92.56 227 ARG A O 1
ATOM 1817 N N . ASP A 1 228 ? -10.501 1.505 6.357 1.00 94.31 228 ASP A N 1
ATOM 1818 C CA . ASP A 1 228 ? -11.843 1.890 5.903 1.00 94.31 228 ASP A CA 1
ATOM 1819 C C . ASP A 1 228 ? -12.286 1.026 4.697 1.00 94.31 228 ASP A C 1
ATOM 1821 O O . ASP A 1 228 ? -13.439 0.587 4.629 1.00 94.31 228 ASP A O 1
ATOM 1825 N N . MET A 1 229 ? -11.371 0.726 3.763 1.00 95.06 229 MET A N 1
ATOM 1826 C CA . MET A 1 229 ? -11.613 -0.182 2.629 1.00 95.06 229 MET A CA 1
ATOM 1827 C C . MET A 1 229 ? -11.895 -1.614 3.095 1.00 95.06 229 MET A C 1
ATOM 1829 O O . MET A 1 229 ? -12.889 -2.210 2.670 1.00 95.06 229 MET A O 1
ATOM 1833 N N . LEU A 1 230 ? -11.069 -2.144 4.002 1.00 92.19 230 LEU A N 1
ATOM 1834 C CA . LEU A 1 230 ? -11.220 -3.492 4.547 1.00 92.19 230 LEU A CA 1
ATOM 1835 C C . LEU A 1 230 ? -12.561 -3.650 5.268 1.00 92.19 230 LEU A C 1
ATOM 1837 O O . LEU A 1 230 ? -13.330 -4.553 4.940 1.00 92.19 230 LEU A O 1
ATOM 1841 N N . ALA A 1 231 ? -12.892 -2.734 6.184 1.00 90.19 231 ALA A N 1
ATOM 1842 C CA . ALA A 1 231 ? -14.155 -2.754 6.923 1.00 90.19 231 ALA A CA 1
ATOM 1843 C C . ALA A 1 231 ? -15.369 -2.747 5.977 1.00 90.19 231 ALA A C 1
ATOM 1845 O O . ALA A 1 231 ? -16.331 -3.503 6.150 1.00 90.19 231 ALA A O 1
ATOM 1846 N N . LYS A 1 232 ? -15.303 -1.945 4.909 1.00 92.06 232 LYS A N 1
ATOM 1847 C CA . LYS A 1 232 ? -16.351 -1.889 3.887 1.00 92.06 232 LYS A CA 1
ATOM 1848 C C . LYS A 1 232 ? -16.485 -3.190 3.093 1.00 92.06 232 LYS A C 1
ATOM 1850 O O . LYS A 1 232 ? -17.605 -3.572 2.757 1.00 92.06 232 LYS A O 1
ATOM 1855 N N . ILE A 1 233 ? -15.387 -3.876 2.784 1.00 92.25 233 ILE A N 1
ATOM 1856 C CA . ILE A 1 233 ? -15.438 -5.175 2.100 1.00 92.25 233 ILE A CA 1
ATOM 1857 C C . ILE A 1 233 ? -15.985 -6.253 3.041 1.00 92.25 233 ILE A C 1
ATOM 1859 O O . ILE A 1 233 ? -16.931 -6.951 2.674 1.00 92.25 233 ILE A O 1
ATOM 1863 N N . VAL A 1 234 ? -15.461 -6.337 4.264 1.00 90.19 234 VAL A N 1
ATOM 1864 C CA . VAL A 1 234 ? -15.851 -7.341 5.266 1.00 90.19 234 VAL A CA 1
ATOM 1865 C C . VAL A 1 234 ? -17.323 -7.213 5.652 1.00 90.19 234 VAL A C 1
ATOM 1867 O O . VAL A 1 234 ? -18.013 -8.224 5.723 1.00 90.19 234 VAL A O 1
ATOM 1870 N N . SER A 1 235 ? -17.860 -5.996 5.788 1.00 89.50 235 SER A N 1
ATOM 1871 C CA . SER A 1 235 ? -19.297 -5.794 6.065 1.00 89.50 235 SER A CA 1
ATOM 1872 C C . SER A 1 235 ? -20.233 -6.381 4.999 1.00 89.50 235 SER A C 1
ATOM 1874 O O . SER A 1 235 ? -21.386 -6.685 5.294 1.00 89.50 235 SER A O 1
ATOM 1876 N N . ARG A 1 236 ? -19.753 -6.560 3.761 1.00 89.56 236 ARG A N 1
ATOM 1877 C CA . ARG A 1 236 ? -20.510 -7.179 2.659 1.00 89.56 236 ARG A CA 1
ATOM 1878 C C . ARG A 1 236 ? -20.127 -8.630 2.416 1.00 89.56 236 ARG A C 1
ATOM 1880 O O . ARG A 1 236 ? -20.858 -9.360 1.753 1.00 89.56 236 ARG A O 1
ATOM 1887 N N . SER A 1 237 ? -18.949 -9.035 2.866 1.00 89.62 237 SER A N 1
ATOM 1888 C CA . SER A 1 237 ? -18.408 -10.372 2.654 1.00 89.62 237 SER A CA 1
ATOM 1889 C C . SER A 1 237 ? -17.610 -10.810 3.885 1.00 89.62 237 SER A C 1
ATOM 1891 O O . SER A 1 237 ? -16.384 -10.876 3.827 1.00 89.62 237 SER A O 1
ATOM 1893 N N . PRO A 1 238 ? -18.278 -11.147 5.006 1.00 86.31 238 PRO A N 1
ATOM 1894 C CA . PRO A 1 238 ? -17.591 -11.500 6.252 1.00 86.31 238 PRO A CA 1
ATOM 1895 C C . PRO A 1 238 ? -16.629 -12.685 6.106 1.00 86.31 238 PRO A C 1
ATOM 1897 O O . PRO A 1 238 ? -15.626 -12.761 6.801 1.00 86.31 238 PRO A O 1
ATOM 1900 N N . ALA A 1 239 ? -16.879 -13.576 5.143 1.00 87.31 239 ALA A N 1
ATOM 1901 C CA . ALA A 1 239 ? -16.046 -14.745 4.866 1.00 87.31 239 ALA A CA 1
ATOM 1902 C C . ALA A 1 239 ? -14.604 -14.429 4.408 1.00 87.31 239 ALA A C 1
ATOM 1904 O O . ALA A 1 239 ? -13.779 -15.345 4.370 1.00 87.31 239 ALA A O 1
ATOM 1905 N N . VAL A 1 240 ? -14.292 -13.176 4.037 1.00 84.38 240 VAL A N 1
ATOM 1906 C CA . VAL A 1 240 ? -12.945 -12.773 3.578 1.00 84.38 240 VAL A CA 1
ATOM 1907 C C . VAL A 1 240 ? -12.098 -12.080 4.648 1.00 84.38 240 VAL A C 1
ATOM 1909 O O . VAL A 1 240 ? -10.979 -11.674 4.357 1.00 84.38 240 VAL A O 1
ATOM 1912 N N . VAL A 1 241 ? -12.616 -11.950 5.871 1.00 79.81 241 VAL A N 1
ATOM 1913 C CA . VAL A 1 241 ? -12.040 -11.139 6.954 1.00 79.81 241 VAL A CA 1
ATOM 1914 C C . VAL A 1 241 ? -10.552 -11.419 7.237 1.00 79.81 241 VAL A C 1
ATOM 1916 O O . VAL A 1 241 ? -9.780 -10.475 7.342 1.00 79.81 241 VAL A O 1
ATOM 1919 N N . HIS A 1 242 ? -10.116 -12.679 7.202 1.00 80.31 242 HIS A N 1
ATOM 1920 C CA . HIS A 1 242 ? -8.707 -13.077 7.395 1.00 80.31 242 HIS A CA 1
ATOM 1921 C C . HIS A 1 242 ? -8.039 -13.591 6.110 1.00 80.31 242 HIS A C 1
ATOM 1923 O O . HIS A 1 242 ? -7.018 -14.265 6.150 1.00 80.31 242 HIS A O 1
ATOM 1929 N N . LYS A 1 243 ? -8.651 -13.329 4.949 1.00 81.62 243 LYS A N 1
ATOM 1930 C CA . LYS A 1 243 ? -8.209 -13.863 3.647 1.00 81.62 243 LYS A CA 1
ATOM 1931 C C . LYS A 1 243 ? -7.823 -12.784 2.645 1.00 81.62 243 LYS A C 1
ATOM 1933 O O . LYS A 1 243 ? -7.276 -13.106 1.596 1.00 81.62 243 LYS A O 1
ATOM 1938 N N . LEU A 1 244 ? -8.167 -11.528 2.921 1.00 83.38 244 LEU A N 1
ATOM 1939 C CA . LEU A 1 244 ? -7.951 -10.421 2.002 1.00 83.38 244 LEU A CA 1
ATOM 1940 C C . LEU A 1 244 ? -7.108 -9.327 2.668 1.00 83.38 244 LEU A C 1
ATOM 1942 O O . LEU A 1 244 ? -7.639 -8.605 3.516 1.00 83.38 244 LEU A O 1
ATOM 1946 N N . PRO A 1 245 ? -5.838 -9.151 2.266 1.00 87.19 245 PRO A N 1
ATOM 1947 C CA . PRO A 1 245 ? -5.105 -7.940 2.594 1.00 87.19 245 PRO A CA 1
ATOM 1948 C C . PRO A 1 245 ? -5.637 -6.774 1.761 1.00 87.19 245 PRO A C 1
ATOM 1950 O O . PRO A 1 245 ? -5.999 -6.934 0.592 1.00 87.19 245 PRO A O 1
ATOM 1953 N N . ILE A 1 246 ? -5.624 -5.578 2.341 1.00 91.81 246 ILE A N 1
ATOM 1954 C CA . ILE A 1 246 ? -5.634 -4.341 1.556 1.00 91.81 246 ILE A CA 1
ATOM 1955 C C . ILE A 1 246 ? -4.191 -3.884 1.414 1.00 91.81 246 ILE A C 1
ATOM 1957 O O . ILE A 1 246 ? -3.473 -3.842 2.411 1.00 91.81 246 ILE A O 1
ATOM 1961 N N . CYS A 1 247 ? -3.778 -3.544 0.194 1.00 92.12 247 CYS A N 1
ATOM 1962 C CA . CYS A 1 247 ? -2.403 -3.159 -0.114 1.00 92.12 247 CYS A CA 1
ATOM 1963 C C . CYS A 1 247 ? -2.258 -1.642 -0.292 1.00 92.12 247 CYS A C 1
ATOM 1965 O O . CYS A 1 247 ? -3.135 -0.961 -0.829 1.00 92.12 247 CYS A O 1
ATOM 1967 N N . GLY A 1 248 ? -1.123 -1.127 0.154 1.00 93.62 248 GLY A N 1
ATOM 1968 C CA . GLY A 1 248 ? -0.699 0.256 0.071 1.00 93.62 248 GLY A CA 1
ATOM 1969 C C . GLY A 1 248 ? 0.649 0.346 -0.641 1.00 93.62 248 GLY A C 1
ATOM 1970 O O . GLY A 1 248 ? 1.573 -0.351 -0.250 1.00 93.62 248 GLY A O 1
ATOM 1971 N N . LEU A 1 249 ? 0.799 1.199 -1.652 1.00 93.25 249 LEU A N 1
ATOM 1972 C CA . LEU A 1 249 ? 2.107 1.474 -2.260 1.00 93.25 249 LEU A CA 1
ATOM 1973 C C . LEU A 1 249 ? 2.611 2.847 -1.828 1.00 93.25 249 LEU A C 1
ATOM 1975 O O . LEU A 1 249 ? 1.943 3.851 -2.061 1.00 93.25 249 LEU A O 1
ATOM 1979 N N . TYR A 1 250 ? 3.790 2.894 -1.221 1.00 91.88 250 TYR A N 1
ATOM 1980 C CA . TYR A 1 250 ? 4.480 4.146 -0.940 1.00 91.88 250 TYR A CA 1
ATOM 1981 C C . TYR A 1 250 ? 5.677 4.289 -1.871 1.00 91.88 250 TYR A C 1
ATOM 1983 O O . TYR A 1 250 ? 6.556 3.428 -1.904 1.00 91.88 250 TYR A O 1
ATOM 1991 N N . ILE A 1 251 ? 5.700 5.380 -2.623 1.00 89.25 251 ILE A N 1
ATOM 1992 C CA . ILE A 1 251 ? 6.765 5.714 -3.562 1.00 89.25 251 ILE A CA 1
ATOM 1993 C C . ILE A 1 251 ? 7.510 6.924 -3.012 1.00 89.25 251 ILE A C 1
ATOM 1995 O O . ILE A 1 251 ? 6.900 7.960 -2.778 1.00 89.25 251 ILE A O 1
ATOM 1999 N N . ALA A 1 252 ? 8.825 6.831 -2.834 1.00 84.69 252 ALA A N 1
ATOM 2000 C CA . ALA A 1 252 ? 9.645 7.954 -2.394 1.00 84.69 252 ALA A CA 1
ATOM 2001 C C . ALA A 1 252 ? 10.984 7.981 -3.126 1.00 84.69 252 ALA A C 1
ATOM 2003 O O . ALA A 1 252 ? 11.834 7.124 -2.889 1.00 84.69 252 ALA A O 1
ATOM 2004 N N . ALA A 1 253 ? 11.180 8.985 -3.984 1.00 79.25 253 ALA A N 1
ATOM 2005 C CA . ALA A 1 253 ? 12.341 9.091 -4.871 1.00 79.25 253 ALA A CA 1
ATOM 2006 C C . ALA A 1 253 ? 12.614 7.783 -5.647 1.00 79.25 253 ALA A C 1
ATOM 2008 O O . ALA A 1 253 ? 11.913 7.500 -6.617 1.00 79.25 253 ALA A O 1
ATOM 2009 N N . GLU A 1 254 ? 13.603 6.996 -5.214 1.00 75.94 254 GLU A N 1
ATOM 2010 C CA . GLU A 1 254 ? 14.045 5.730 -5.825 1.00 75.94 254 GLU A CA 1
ATOM 2011 C C . GLU A 1 254 ? 13.510 4.481 -5.099 1.00 75.94 254 GLU A C 1
ATOM 2013 O O . GLU A 1 254 ? 13.792 3.356 -5.499 1.00 75.94 254 GLU A O 1
ATOM 2018 N N . THR A 1 255 ? 12.726 4.655 -4.034 1.00 81.69 255 THR A N 1
ATOM 2019 C CA . THR A 1 255 ? 12.172 3.557 -3.236 1.00 81.69 255 THR A CA 1
ATOM 2020 C C . THR A 1 255 ? 10.690 3.352 -3.531 1.00 81.69 255 THR A C 1
ATOM 2022 O O . THR A 1 255 ? 9.907 4.300 -3.511 1.00 81.69 255 THR A O 1
ATOM 2025 N N . LEU A 1 256 ? 10.303 2.094 -3.727 1.00 87.25 256 LEU A N 1
ATOM 2026 C CA . LEU A 1 256 ? 8.921 1.627 -3.710 1.00 87.25 256 LEU A CA 1
ATOM 2027 C C . LEU A 1 256 ? 8.774 0.665 -2.530 1.00 87.25 256 LEU A C 1
ATOM 2029 O O . LEU A 1 256 ? 9.552 -0.274 -2.406 1.00 87.25 256 LEU A O 1
ATOM 2033 N N . THR A 1 257 ? 7.793 0.895 -1.664 1.00 89.50 257 THR A N 1
ATOM 2034 C CA . THR A 1 257 ? 7.516 0.044 -0.502 1.00 89.50 257 THR A CA 1
ATOM 2035 C C . THR A 1 257 ? 6.063 -0.406 -0.530 1.00 89.50 257 THR A C 1
ATOM 2037 O O . THR A 1 257 ? 5.152 0.418 -0.661 1.00 89.50 257 THR A O 1
ATOM 2040 N N . LEU A 1 258 ? 5.846 -1.712 -0.388 1.00 90.31 258 LEU A N 1
ATOM 2041 C CA . LEU A 1 258 ? 4.522 -2.299 -0.234 1.00 90.31 258 LEU A CA 1
ATOM 2042 C C . LEU A 1 258 ? 4.171 -2.374 1.253 1.00 90.31 258 LEU A C 1
ATOM 2044 O O . LEU A 1 258 ? 4.861 -3.023 2.030 1.00 90.31 258 LEU A O 1
ATOM 2048 N N . TYR A 1 259 ? 3.064 -1.738 1.611 1.00 88.94 259 TYR A N 1
ATOM 2049 C CA . TYR A 1 259 ? 2.368 -1.855 2.883 1.00 88.94 259 TYR A CA 1
ATOM 2050 C C . TYR A 1 259 ? 1.165 -2.777 2.686 1.00 88.94 259 TYR A C 1
ATOM 2052 O O . TYR A 1 259 ? 0.497 -2.718 1.654 1.00 88.94 259 TYR A O 1
ATOM 2060 N N . TYR A 1 260 ? 0.809 -3.577 3.680 1.00 87.62 260 TYR A N 1
ATOM 2061 C CA . TYR A 1 260 ? -0.472 -4.282 3.676 1.00 87.62 260 TYR A CA 1
ATOM 2062 C C . TYR A 1 260 ? -1.122 -4.256 5.051 1.00 87.62 260 TYR A C 1
ATOM 2064 O O . TYR A 1 260 ? -0.442 -4.180 6.068 1.00 87.62 260 TYR A O 1
ATOM 2072 N N . THR A 1 261 ? -2.452 -4.292 5.082 1.00 83.19 261 THR A N 1
ATOM 2073 C CA . THR A 1 261 ? -3.244 -4.347 6.315 1.00 83.19 261 THR A CA 1
ATOM 2074 C C . THR A 1 261 ? -4.201 -5.529 6.257 1.00 83.19 261 THR A C 1
ATOM 2076 O O . THR A 1 261 ? -4.993 -5.643 5.317 1.00 83.19 261 THR A O 1
ATOM 2079 N N . GLY A 1 262 ? -4.121 -6.389 7.274 1.00 76.88 262 GLY A N 1
ATOM 2080 C CA . GLY A 1 262 ? -5.085 -7.451 7.558 1.00 76.88 262 GLY A CA 1
ATOM 2081 C C . GLY A 1 262 ? -6.077 -7.052 8.654 1.00 76.88 262 GLY A C 1
ATOM 2082 O O . GLY A 1 262 ? -5.961 -5.990 9.267 1.00 76.88 262 GLY A O 1
ATOM 2083 N N . PHE A 1 263 ? -7.074 -7.903 8.903 1.00 60.09 263 PHE A N 1
ATOM 2084 C CA . PHE A 1 263 ? -8.095 -7.636 9.923 1.00 60.09 263 PHE A CA 1
ATOM 2085 C C . PHE A 1 263 ? -7.577 -7.813 11.358 1.00 60.09 263 PHE A C 1
ATOM 2087 O O . PHE A 1 263 ? -8.093 -7.170 12.266 1.00 60.09 263 PHE A O 1
ATOM 2094 N N . SER A 1 264 ? -6.521 -8.605 11.563 1.00 52.50 264 SER A N 1
ATOM 2095 C CA . SER A 1 264 ? -5.910 -8.905 12.866 1.00 52.50 264 SER A CA 1
ATOM 2096 C C . SER A 1 264 ? -4.957 -7.826 13.419 1.00 52.50 264 SER A C 1
ATOM 2098 O O . SER A 1 264 ? -4.136 -8.123 14.274 1.00 52.50 264 SER A O 1
ATOM 2100 N N . LEU A 1 265 ? -5.132 -6.559 13.022 1.00 47.31 265 LEU A N 1
ATOM 2101 C CA . LEU A 1 265 ? -4.322 -5.382 13.392 1.00 47.31 265 LEU A CA 1
ATOM 2102 C C . LEU A 1 265 ? -2.968 -5.268 12.670 1.00 47.31 265 LEU A C 1
ATOM 2104 O O . LEU A 1 265 ? -2.019 -5.990 12.949 1.00 47.31 265 LEU A O 1
ATOM 2108 N N . GLY A 1 266 ? -2.852 -4.223 11.846 1.00 47.31 266 GLY A N 1
ATOM 2109 C CA . GLY A 1 266 ? -1.571 -3.564 11.586 1.00 47.31 266 GLY A CA 1
ATOM 2110 C C . GLY A 1 266 ? -1.065 -3.563 10.156 1.00 47.31 266 GLY A C 1
ATOM 2111 O O . GLY A 1 266 ? -1.373 -4.442 9.356 1.00 47.31 266 GLY A O 1
ATOM 2112 N N . LEU A 1 267 ? -0.293 -2.521 9.843 1.00 38.66 267 LEU A N 1
ATOM 2113 C CA . LEU A 1 267 ? 0.527 -2.454 8.640 1.00 38.66 267 LEU A CA 1
ATOM 2114 C C . LEU A 1 267 ? 1.734 -3.362 8.814 1.00 38.66 267 LEU A C 1
ATOM 2116 O O . LEU A 1 267 ? 2.429 -3.271 9.825 1.00 38.66 267 LEU A O 1
ATOM 2120 N N . CYS A 1 268 ? 2.042 -4.146 7.798 1.00 40.84 268 CYS A N 1
ATOM 2121 C CA . CYS A 1 268 ? 3.372 -4.711 7.628 1.00 40.84 268 CYS A CA 1
ATOM 2122 C C . CYS A 1 268 ? 3.941 -4.222 6.293 1.00 40.84 268 CYS A C 1
ATOM 2124 O O . CYS A 1 268 ? 3.210 -4.158 5.302 1.00 40.84 268 CYS A O 1
ATOM 2126 N N . ASP A 1 269 ? 5.228 -3.866 6.277 1.00 34.19 269 ASP A N 1
ATOM 2127 C CA . ASP A 1 269 ? 5.958 -3.636 5.025 1.00 34.19 269 ASP A CA 1
ATOM 2128 C C . ASP A 1 269 ? 6.549 -4.972 4.586 1.00 34.19 269 ASP A C 1
ATOM 2130 O O . ASP A 1 269 ? 7.065 -5.723 5.419 1.00 34.19 269 ASP A O 1
ATOM 2134 N N . SER A 1 270 ? 6.520 -5.254 3.289 1.00 32.56 270 SER A N 1
ATOM 2135 C CA . SER A 1 270 ? 7.453 -6.209 2.689 1.00 32.56 270 SER A CA 1
ATOM 2136 C C . SER A 1 270 ? 8.640 -5.450 2.087 1.00 32.56 270 SER A C 1
ATOM 2138 O O . SER A 1 270 ? 8.462 -4.336 1.585 1.00 32.56 270 SER A O 1
ATOM 2140 N N . ILE A 1 271 ? 9.827 -6.058 2.196 1.00 30.89 271 ILE A N 1
ATOM 2141 C CA . ILE A 1 271 ? 11.131 -5.536 1.743 1.00 30.89 271 ILE A CA 1
ATOM 2142 C C . ILE A 1 271 ? 11.120 -5.279 0.236 1.00 30.89 271 ILE A C 1
ATOM 2144 O O . ILE A 1 271 ? 10.612 -6.160 -0.493 1.00 30.89 271 ILE A O 1
#

Nearest PDB structures (foldseek):
  6f7s-assembly1_A  TM=2.468E-01  e=9.542E+00  Homo sapiens

Solvent-accessible surface area (backbone atoms only — not comparable to full-atom values): 15836 Å² total; per-residue (Å²): 114,72,91,74,57,60,74,91,76,50,56,64,47,98,88,65,53,47,52,62,60,46,41,45,59,54,43,76,71,50,94,62,96,53,57,43,78,70,74,35,44,52,84,79,48,70,73,49,65,83,70,38,55,74,66,53,51,52,49,54,66,56,47,79,56,79,83,76,85,78,73,55,69,72,56,46,52,50,52,52,51,58,68,72,41,56,79,93,49,36,67,60,58,56,64,70,61,91,57,61,83,84,35,71,66,25,53,50,38,53,42,52,53,52,51,51,50,40,65,72,67,60,58,61,74,83,70,93,64,48,49,69,48,44,44,63,67,74,47,37,53,68,52,59,68,26,72,80,47,70,40,38,64,42,71,79,61,47,58,36,62,42,31,17,50,60,76,44,67,83,68,46,96,88,54,83,68,80,84,63,78,24,61,69,26,42,28,39,31,24,35,69,90,76,66,44,60,54,28,37,24,44,74,37,65,70,59,69,88,87,38,71,64,51,46,49,43,61,66,47,49,47,52,54,41,37,48,30,25,46,53,59,49,30,78,77,39,64,91,40,42,83,74,51,68,23,40,34,41,37,37,23,64,92,44,76,40,46,34,33,34,52,70,73,55,22,62,47,75,56,135

Secondary structure (DSSP, 8-state):
-GGGS-GGGS-B-TTS-BHHHHHHHHHHH-SS--GGGGT---TTSGGGGGTS-HHHHHHHHHTTPPPPPPPPHHHHHHHHHHHHS-TTTHHHHHHSS---TTSHHHHHHHHHHHHHHHHHTT--S--S--HHHHHHHTTHHHHHTTTTSSEEEEEEEEE-HHHHHHHTTT--TT--SPPPPPPEEEEEEEETTT--EEEEEEEES---TT-HHHHHIIIIIHHHHHHHHHHHHHTT-GGGTTT-PEEEEEEETTEEEEEEE-TTS-EEEE-

Organism: Mucor circinelloides f. circinelloides (strain 1006PhL) (NCBI:txid1220926)